Protein AF-A0A258HEQ6-F1 (afdb_monomer_lite)

Radius of gyration: 36.95 Å; chains: 1; bounding box: 98×127×80 Å

Foldseek 3Di:
DDDDDDDDDDDDDDDDDDDDDDDDDDDDDDDDDDDDDDDDDDDDDDDDDDDDDDDDDDDDDDDDDDDDDDDDDDDDDDDDDDDDDDDDDDDDDDDDDDDDDDDDDDDDPPPDPPPPPPPPPDDDPPPVVVLVVLLVVQLVLLLVLLVVCLVDPPNQVSLVVVQVSVLCCLQPGPNHLADPVCSVLRPGFAFDGADPVQKDKWAFDDDDWDKDWFAWPPPGTWIKIFPGWTQDPPWGIWTWIWGPDPLIFIWTWAAEQQCPPAQGAPVLTWTQTDVSSNNASDHDPDPRIGMGRCQATGHPSCLRPVVDTDHGRPPRRYTHHGDNGTTTRHDPDPDD

Secondary structure (DSSP, 8-state):
------------------------------------------------------PPPP-----------------PPPP-PPPP------------------------------------S--PPPHHHHHHHHHHHHHHHHHHHHHHHHH-S-HHHHHHHHHHHHHHHHHH-TT--S-HHHHHT-----BPPP-GGGEEEEEPBP----EEEEEETTTEEEEEEEEEEEEETTTEEEEEEEE-STT--EEEEEB-GGGGSTTSS-TT-EEEEEGGGTB---B-SSTTEEEEEGGG-B--GGGT-TTS--PPPPGGGB-SS---SSB----S----

Structure (mmCIF, N/CA/C/O backbone):
data_AF-A0A258HEQ6-F1
#
_entry.id   AF-A0A258HEQ6-F1
#
loop_
_atom_site.group_PDB
_atom_site.id
_atom_site.type_symbol
_atom_site.label_atom_id
_atom_site.label_alt_id
_atom_site.label_comp_id
_atom_site.label_asym_id
_atom_site.label_entity_id
_atom_site.label_seq_id
_atom_site.pdbx_PDB_ins_code
_atom_site.Cartn_x
_atom_site.Cartn_y
_atom_site.Cartn_z
_atom_site.occupancy
_atom_site.B_iso_or_equiv
_atom_site.auth_seq_id
_atom_site.auth_comp_id
_atom_site.auth_asym_id
_atom_site.auth_atom_id
_atom_site.pdbx_PDB_model_num
ATOM 1 N N . MET A 1 1 ? 48.661 -35.594 -1.924 1.00 35.91 1 MET A N 1
ATOM 2 C CA . MET A 1 1 ? 48.411 -36.591 -0.856 1.00 35.91 1 MET A CA 1
ATOM 3 C C . MET A 1 1 ? 47.069 -36.235 -0.226 1.00 35.91 1 MET A C 1
ATOM 5 O O . MET A 1 1 ? 47.008 -35.252 0.479 1.00 35.91 1 MET A O 1
ATOM 9 N N . GLY A 1 2 ? 45.920 -36.821 -0.541 1.00 36.16 2 GLY A N 1
ATOM 10 C CA . GLY A 1 2 ? 45.617 -38.179 -0.970 1.00 36.16 2 GLY A CA 1
ATOM 11 C C . GLY A 1 2 ? 44.772 -38.819 0.129 1.00 36.16 2 GLY A C 1
ATOM 12 O O . GLY A 1 2 ? 45.342 -39.167 1.156 1.00 36.16 2 GLY A O 1
ATOM 13 N N . ARG A 1 3 ? 43.449 -38.937 -0.084 1.00 34.44 3 ARG A N 1
ATOM 14 C CA . ARG A 1 3 ? 42.571 -40.010 0.427 1.00 34.44 3 ARG A CA 1
ATOM 15 C C . ARG A 1 3 ? 41.098 -39.776 0.045 1.00 34.44 3 ARG A C 1
ATOM 17 O O . ARG A 1 3 ? 40.489 -38.795 0.438 1.00 34.44 3 ARG A O 1
ATOM 24 N N . HIS A 1 4 ? 40.559 -40.801 -0.613 1.00 33.44 4 HIS A N 1
ATOM 25 C CA . HIS A 1 4 ? 39.220 -41.371 -0.441 1.00 33.44 4 HIS A CA 1
ATOM 26 C C . HIS A 1 4 ? 37.969 -40.788 -1.134 1.00 33.44 4 HIS A C 1
ATOM 28 O O . HIS A 1 4 ? 37.432 -39.757 -0.763 1.00 33.44 4 HIS A O 1
ATOM 34 N N . ARG A 1 5 ? 37.410 -41.692 -1.965 1.00 36.84 5 ARG A N 1
ATOM 35 C CA . ARG A 1 5 ? 35.986 -42.003 -2.216 1.00 36.84 5 ARG A CA 1
ATOM 36 C C . ARG A 1 5 ? 35.256 -41.202 -3.300 1.00 36.84 5 ARG A C 1
ATOM 38 O O . ARG A 1 5 ? 34.480 -40.311 -3.000 1.00 36.84 5 ARG A O 1
ATOM 45 N N . ALA A 1 6 ? 35.355 -41.694 -4.537 1.00 32.66 6 ALA A N 1
ATOM 46 C CA . ALA A 1 6 ? 34.236 -41.719 -5.486 1.00 32.66 6 ALA A CA 1
ATOM 47 C C . ALA A 1 6 ? 34.514 -42.749 -6.597 1.00 32.66 6 ALA A C 1
ATOM 49 O O . ALA A 1 6 ? 35.277 -42.493 -7.521 1.00 32.66 6 ALA A O 1
ATOM 50 N N . SER A 1 7 ? 33.927 -43.942 -6.503 1.00 36.12 7 SER A N 1
ATOM 51 C CA . SER A 1 7 ? 33.780 -44.827 -7.666 1.00 36.12 7 SER A CA 1
ATOM 52 C C . SER A 1 7 ? 32.669 -45.838 -7.412 1.00 36.12 7 SER A C 1
ATOM 54 O O . SER A 1 7 ? 32.893 -46.942 -6.928 1.00 36.12 7 SER A O 1
ATOM 56 N N . ARG A 1 8 ? 31.437 -45.404 -7.681 1.00 33.81 8 ARG A N 1
ATOM 57 C CA . ARG A 1 8 ? 30.283 -46.254 -7.989 1.00 33.81 8 ARG A CA 1
ATOM 58 C C . ARG A 1 8 ? 29.395 -45.464 -8.943 1.00 33.81 8 ARG A C 1
ATOM 60 O O . ARG A 1 8 ? 28.443 -44.808 -8.541 1.00 33.81 8 ARG A O 1
ATOM 67 N N . ALA A 1 9 ? 29.785 -45.500 -10.207 1.00 31.22 9 ALA A N 1
ATOM 68 C CA . ALA A 1 9 ? 28.950 -45.155 -11.338 1.00 31.22 9 ALA A CA 1
ATOM 69 C C . ALA A 1 9 ? 28.778 -46.427 -12.181 1.00 31.22 9 ALA A C 1
ATOM 71 O O . ALA A 1 9 ? 29.720 -47.208 -12.299 1.00 31.22 9 ALA A O 1
ATOM 72 N N . LEU A 1 10 ? 27.591 -46.567 -12.778 1.00 33.31 10 LEU A N 1
ATOM 73 C CA . LEU A 1 10 ? 27.286 -47.400 -13.950 1.00 33.31 10 LEU A CA 1
ATOM 74 C C . LEU A 1 10 ? 27.147 -48.915 -13.727 1.00 33.31 10 LEU A C 1
ATOM 76 O O . LEU A 1 10 ? 28.100 -49.665 -13.893 1.00 33.31 10 LEU A O 1
ATOM 80 N N . ALA A 1 11 ? 25.911 -49.367 -13.487 1.00 31.08 11 ALA A N 1
ATOM 81 C CA . ALA A 1 11 ? 25.357 -50.579 -14.107 1.00 31.08 11 ALA A CA 1
ATOM 82 C C . ALA A 1 11 ? 23.874 -50.740 -13.734 1.00 31.08 11 ALA A C 1
ATOM 84 O O . ALA A 1 11 ? 23.565 -51.236 -12.657 1.00 31.08 11 ALA A O 1
ATOM 85 N N . ASN A 1 12 ? 22.967 -50.300 -14.611 1.00 31.14 12 ASN A N 1
ATOM 86 C CA . ASN A 1 12 ? 21.769 -51.059 -15.000 1.00 31.14 12 ASN A CA 1
ATOM 87 C C . ASN A 1 12 ? 20.967 -50.274 -16.046 1.00 31.14 12 ASN A C 1
ATOM 89 O O . ASN A 1 12 ? 19.996 -49.589 -15.750 1.00 31.14 12 ASN A O 1
ATOM 93 N N . ALA A 1 13 ? 21.403 -50.413 -17.297 1.00 34.22 13 ALA A N 1
ATOM 94 C CA . ALA A 1 13 ? 20.601 -50.164 -18.484 1.00 34.22 13 ALA A CA 1
ATOM 95 C C . ALA A 1 13 ? 20.615 -51.454 -19.325 1.00 34.22 13 ALA A C 1
ATOM 97 O O . ALA A 1 13 ? 21.601 -51.774 -19.988 1.00 34.22 13 ALA A O 1
ATOM 98 N N . ARG A 1 14 ? 19.529 -52.226 -19.254 1.00 36.88 14 ARG A N 1
ATOM 99 C CA . ARG A 1 14 ? 19.142 -53.275 -20.213 1.00 36.88 14 ARG A CA 1
ATOM 100 C C . ARG A 1 14 ? 17.646 -53.057 -20.449 1.00 36.88 14 ARG A C 1
ATOM 102 O O . ARG A 1 14 ? 16.879 -53.133 -19.504 1.00 36.88 14 ARG A O 1
ATOM 109 N N . ARG A 1 15 ? 17.306 -52.392 -21.553 1.00 33.81 15 ARG A N 1
ATOM 110 C CA . ARG A 1 15 ? 16.951 -52.943 -22.878 1.00 33.81 15 ARG A CA 1
ATOM 111 C C . ARG A 1 15 ? 15.474 -53.337 -22.958 1.00 33.81 15 ARG A C 1
ATOM 113 O O . ARG A 1 15 ? 14.973 -54.093 -22.140 1.00 33.81 15 ARG A O 1
ATOM 120 N N . ALA A 1 16 ? 14.854 -52.734 -23.965 1.00 30.67 16 ALA A N 1
ATOM 121 C CA . ALA A 1 16 ? 13.461 -52.765 -24.376 1.00 30.67 16 ALA A CA 1
ATOM 122 C C . ALA A 1 16 ? 13.114 -53.985 -25.255 1.00 30.67 16 ALA A C 1
ATOM 124 O O . ALA A 1 16 ? 14.016 -54.760 -25.578 1.00 30.67 16 ALA A O 1
ATOM 125 N N . ALA A 1 17 ? 11.846 -53.990 -25.712 1.00 31.31 17 ALA A N 1
ATOM 126 C CA . ALA A 1 17 ? 11.180 -54.841 -26.721 1.00 31.31 17 ALA A CA 1
ATOM 127 C C . ALA A 1 17 ? 10.465 -56.070 -26.097 1.00 31.31 17 ALA A C 1
ATOM 129 O O . ALA A 1 17 ? 11.080 -56.782 -25.317 1.00 31.31 17 ALA A O 1
ATOM 130 N N . ASP A 1 18 ? 9.165 -56.353 -26.280 1.00 32.28 18 ASP A N 1
ATOM 131 C CA . ASP A 1 18 ? 8.256 -56.092 -27.406 1.00 32.28 18 ASP A CA 1
ATOM 132 C C . ASP A 1 18 ? 6.758 -56.092 -27.008 1.00 32.28 18 ASP A C 1
ATOM 134 O O . ASP A 1 18 ? 6.337 -56.859 -26.148 1.00 32.28 18 ASP A O 1
ATOM 138 N N . GLY A 1 19 ? 5.980 -55.250 -27.709 1.00 26.77 19 GLY A N 1
ATOM 139 C CA . GLY A 1 19 ? 4.636 -55.504 -28.263 1.00 26.77 19 GLY A CA 1
ATOM 140 C C . GLY A 1 19 ? 3.451 -55.900 -27.367 1.00 26.77 19 GLY A C 1
ATOM 141 O O . GLY A 1 19 ? 3.390 -57.017 -26.874 1.00 26.77 19 GLY A O 1
ATOM 142 N N . LEU A 1 20 ? 2.398 -55.066 -27.343 1.00 34.16 20 LEU A N 1
ATOM 143 C CA . LEU A 1 20 ? 1.111 -55.375 -28.000 1.00 34.16 20 LEU A CA 1
ATOM 144 C C . LEU A 1 20 ? 0.085 -54.233 -27.847 1.00 34.16 20 LEU A C 1
ATOM 146 O O . LEU A 1 20 ? -0.116 -53.643 -26.792 1.00 34.16 20 LEU A O 1
ATOM 150 N N . THR A 1 21 ? -0.529 -53.948 -28.985 1.00 35.22 21 THR A N 1
ATOM 151 C CA . THR A 1 21 ? -1.599 -53.011 -29.340 1.00 35.22 21 THR A CA 1
ATOM 152 C C . THR A 1 21 ? -2.949 -53.302 -28.674 1.00 35.22 21 THR A C 1
ATOM 154 O O . THR A 1 21 ? -3.332 -54.468 -28.643 1.00 35.22 21 THR A O 1
ATOM 157 N N . ALA A 1 22 ? -3.716 -52.266 -28.297 1.00 32.28 22 ALA A N 1
ATOM 158 C CA . ALA A 1 22 ? -5.132 -52.073 -28.681 1.00 32.28 22 ALA A CA 1
ATOM 159 C C . ALA A 1 22 ? -5.798 -50.891 -27.936 1.00 32.28 22 ALA A C 1
ATOM 161 O O . ALA A 1 22 ? -5.741 -50.801 -26.715 1.00 32.28 22 ALA A O 1
ATOM 162 N N . ASP A 1 23 ? -6.494 -50.053 -28.699 1.00 31.38 23 ASP A N 1
ATOM 163 C CA . ASP A 1 23 ? -7.590 -49.138 -28.327 1.00 31.38 23 ASP A CA 1
ATOM 164 C C . ASP A 1 23 ? -8.543 -49.135 -29.557 1.00 31.38 23 ASP A C 1
ATOM 166 O O . ASP A 1 23 ? -8.042 -49.457 -30.646 1.00 31.38 23 ASP A O 1
ATOM 170 N N . PRO A 1 24 ? -9.848 -48.767 -29.537 1.00 55.75 24 PRO A N 1
ATOM 171 C CA . PRO A 1 24 ? -10.829 -48.510 -28.467 1.00 55.75 24 PRO A CA 1
ATOM 172 C C . PRO A 1 24 ? -12.145 -49.328 -28.697 1.00 55.75 24 PRO A C 1
ATOM 174 O O . PRO A 1 24 ? -12.148 -50.296 -29.462 1.00 55.75 24 PRO A O 1
ATOM 177 N N . PRO A 1 25 ? -13.313 -48.940 -28.130 1.00 41.94 25 PRO A N 1
ATOM 178 C CA . PRO A 1 25 ? -14.309 -48.375 -29.053 1.00 41.94 25 PRO A CA 1
ATOM 179 C C . PRO A 1 25 ? -15.159 -47.221 -28.494 1.00 41.94 25 PRO A C 1
ATOM 181 O O . PRO A 1 25 ? -15.396 -47.073 -27.298 1.00 41.94 25 PRO A O 1
ATOM 184 N N . ALA A 1 26 ? -15.685 -46.433 -29.432 1.00 33.75 26 ALA A N 1
ATOM 185 C CA . ALA A 1 26 ? -16.585 -45.312 -29.209 1.00 33.75 26 ALA A CA 1
ATOM 186 C C . ALA A 1 26 ? -18.055 -45.637 -29.559 1.00 33.75 26 ALA A C 1
ATOM 188 O O . ALA A 1 26 ? -18.335 -46.490 -30.398 1.00 33.75 26 ALA A O 1
ATOM 189 N N . ARG A 1 27 ? -18.940 -44.785 -29.014 1.00 33.97 27 ARG A N 1
ATOM 190 C CA . ARG A 1 27 ? -20.303 -44.398 -29.449 1.00 33.97 27 ARG A CA 1
ATOM 191 C C . ARG A 1 27 ? -21.488 -45.306 -29.106 1.00 33.97 27 ARG A C 1
ATOM 193 O O . ARG A 1 27 ? -21.646 -46.384 -29.667 1.00 33.97 27 ARG A O 1
ATOM 200 N N . ARG A 1 28 ? -22.457 -44.714 -28.391 1.00 32.88 28 ARG A N 1
ATOM 201 C CA . ARG A 1 28 ? -23.870 -44.714 -28.810 1.00 32.88 28 ARG A CA 1
ATOM 202 C C . ARG A 1 28 ? -24.544 -43.366 -28.540 1.00 32.88 28 ARG A C 1
ATOM 204 O O . ARG A 1 28 ? -24.481 -42.832 -27.439 1.00 32.88 28 ARG A O 1
ATOM 211 N N . ASP A 1 29 ? -25.176 -42.875 -29.600 1.00 32.69 29 ASP A N 1
ATOM 212 C CA . ASP A 1 29 ? -26.109 -41.756 -29.682 1.00 32.69 29 ASP A CA 1
ATOM 213 C C . ASP A 1 29 ? -27.376 -41.959 -28.840 1.00 32.69 29 ASP A C 1
ATOM 215 O O . ASP A 1 29 ? -27.893 -43.073 -28.754 1.00 32.69 29 ASP A O 1
ATOM 219 N N . ALA A 1 30 ? -27.964 -40.854 -28.366 1.00 32.31 30 ALA A N 1
ATOM 220 C CA . ALA A 1 30 ? -29.418 -40.672 -28.363 1.00 32.31 30 ALA A CA 1
ATOM 221 C C . ALA A 1 30 ? -29.784 -39.183 -28.249 1.00 32.31 30 ALA A C 1
ATOM 223 O O . ALA A 1 30 ? -29.857 -38.605 -27.166 1.00 32.31 30 ALA A O 1
ATOM 224 N N . ALA A 1 31 ? -30.074 -38.569 -29.394 1.00 32.22 31 ALA A N 1
ATOM 225 C CA . ALA A 1 31 ? -30.839 -37.335 -29.473 1.00 32.22 31 ALA A CA 1
ATOM 226 C C . ALA A 1 31 ? -32.322 -37.613 -29.165 1.00 32.22 31 ALA A C 1
ATOM 228 O O . ALA A 1 31 ? -32.918 -38.491 -29.789 1.00 32.22 31 ALA A O 1
ATOM 229 N N . ARG A 1 32 ? -32.962 -36.802 -28.310 1.00 35.22 32 ARG A N 1
ATOM 230 C CA . ARG A 1 32 ? -34.408 -36.537 -28.396 1.00 35.22 32 ARG A CA 1
ATOM 231 C C . ARG A 1 32 ? -34.718 -35.065 -28.137 1.00 35.22 32 ARG A C 1
ATOM 233 O O . ARG A 1 32 ? -34.307 -34.468 -27.150 1.00 35.22 32 ARG A O 1
ATOM 240 N N . ARG A 1 33 ? -35.446 -34.514 -29.105 1.00 34.97 33 ARG A N 1
ATOM 241 C CA . ARG A 1 33 ? -36.022 -33.172 -29.198 1.00 34.97 33 ARG A CA 1
ATOM 242 C C . ARG A 1 33 ? -37.231 -33.068 -28.257 1.00 34.97 33 ARG A C 1
ATOM 244 O O . ARG A 1 33 ? -37.973 -34.037 -28.164 1.00 34.97 33 ARG A O 1
ATOM 251 N N . HIS A 1 34 ? -37.483 -31.892 -27.678 1.00 32.62 34 HIS A N 1
ATOM 252 C CA . HIS A 1 34 ? -38.769 -31.189 -27.815 1.00 32.62 34 HIS A CA 1
ATOM 253 C C . HIS A 1 34 ? -38.722 -29.782 -27.198 1.00 32.62 34 HIS A C 1
ATOM 255 O O . HIS A 1 34 ? -38.375 -29.586 -26.039 1.00 32.62 34 HIS A O 1
ATOM 261 N N . ALA A 1 35 ? -39.104 -28.806 -28.018 1.00 35.66 35 ALA A N 1
ATOM 262 C CA . ALA A 1 35 ? -39.430 -27.439 -27.643 1.00 35.66 35 ALA A CA 1
ATOM 263 C C . ALA A 1 35 ? -40.808 -27.365 -26.960 1.00 35.66 35 ALA A C 1
ATOM 265 O O . ALA A 1 35 ? -41.712 -28.076 -27.388 1.00 35.66 35 ALA A O 1
ATOM 266 N N . HIS A 1 36 ? -41.000 -26.454 -25.995 1.00 31.19 36 HIS A N 1
ATOM 267 C CA . HIS A 1 36 ? -41.940 -25.322 -26.110 1.00 31.19 36 HIS A CA 1
ATOM 268 C C . HIS A 1 36 ? -42.157 -24.553 -24.791 1.00 31.19 36 HIS A C 1
ATOM 270 O O . HIS A 1 36 ? -42.385 -25.129 -23.737 1.00 31.19 36 HIS A O 1
ATOM 276 N N . ARG A 1 37 ? -42.298 -23.232 -24.978 1.00 31.91 37 ARG A N 1
ATOM 277 C CA . ARG A 1 37 ? -43.184 -22.276 -24.281 1.00 31.91 37 ARG A CA 1
ATOM 278 C C . ARG A 1 37 ? -42.762 -21.682 -22.932 1.00 31.91 37 ARG A C 1
ATOM 280 O O . ARG A 1 37 ? -42.954 -22.236 -21.860 1.00 31.91 37 ARG A O 1
ATOM 287 N N . ALA A 1 38 ? -42.422 -20.399 -23.043 1.00 36.78 38 ALA A N 1
ATOM 288 C CA . ALA A 1 38 ? -42.688 -19.357 -22.064 1.00 36.78 38 ALA A CA 1
ATOM 289 C C . ALA A 1 38 ? -44.132 -19.381 -21.526 1.00 36.78 38 ALA A C 1
ATOM 291 O O . ALA A 1 38 ? -45.076 -19.544 -22.305 1.00 36.78 38 ALA A O 1
ATOM 292 N N . ARG A 1 39 ? -44.298 -19.056 -20.236 1.00 33.09 39 ARG A N 1
ATOM 293 C CA . ARG A 1 39 ? -45.347 -18.148 -19.736 1.00 33.09 39 ARG A CA 1
ATOM 294 C C . ARG A 1 39 ? -45.059 -17.688 -18.302 1.00 33.09 39 ARG A C 1
ATOM 296 O O . ARG A 1 39 ? -44.751 -18.470 -17.416 1.00 33.09 39 ARG A O 1
ATOM 303 N N . ARG A 1 40 ? -45.195 -16.372 -18.137 1.00 36.25 40 ARG A N 1
ATOM 304 C CA . ARG A 1 40 ? -45.175 -15.572 -16.907 1.00 36.25 40 ARG A CA 1
ATOM 305 C C . ARG A 1 40 ? -46.210 -16.056 -15.885 1.00 36.25 40 ARG A C 1
ATOM 307 O O . ARG A 1 40 ? -47.340 -16.279 -16.309 1.00 36.25 40 ARG A O 1
ATOM 314 N N . ARG A 1 41 ? -45.884 -16.015 -14.582 1.00 31.09 41 ARG A N 1
ATOM 315 C CA . ARG A 1 41 ? -46.783 -15.609 -13.472 1.00 31.09 41 ARG A CA 1
ATOM 316 C C . ARG A 1 41 ? -45.965 -15.057 -12.281 1.00 31.09 41 ARG A C 1
ATOM 318 O O . ARG A 1 41 ? -45.083 -15.735 -11.776 1.00 31.09 41 ARG A O 1
ATOM 325 N N . ARG A 1 42 ? -46.266 -13.819 -11.873 1.00 34.66 42 ARG A N 1
ATOM 326 C CA . ARG A 1 42 ? -46.107 -13.235 -10.517 1.00 34.66 42 ARG A CA 1
ATOM 327 C C . ARG A 1 42 ? -47.522 -13.193 -9.886 1.00 34.66 42 ARG A C 1
ATOM 329 O O . ARG A 1 42 ? -48.475 -13.304 -10.660 1.00 34.66 42 ARG A O 1
ATOM 336 N N . PRO A 1 43 ? -47.696 -12.784 -8.618 1.00 43.28 43 PRO A N 1
ATOM 337 C CA . PRO A 1 43 ? -47.049 -13.224 -7.378 1.00 43.28 43 PRO A CA 1
ATOM 338 C C . PRO A 1 43 ? -48.124 -13.695 -6.361 1.00 43.28 43 PRO A C 1
ATOM 340 O O . PRO A 1 43 ? -49.314 -13.615 -6.651 1.00 43.28 43 PRO A O 1
ATOM 343 N N . ALA A 1 44 ? -47.720 -14.180 -5.185 1.00 34.47 44 ALA A N 1
ATOM 344 C CA . ALA A 1 44 ? -48.625 -14.418 -4.058 1.00 34.47 44 ALA A CA 1
ATOM 345 C C . ALA A 1 44 ? -48.195 -13.573 -2.854 1.00 34.47 44 ALA A C 1
ATOM 347 O O . ALA A 1 44 ? -47.005 -13.334 -2.642 1.00 34.47 44 ALA A O 1
ATOM 348 N N . ASP A 1 45 ? -49.217 -13.100 -2.153 1.00 33.16 45 ASP A N 1
ATOM 349 C CA . ASP A 1 45 ? -49.246 -12.064 -1.133 1.00 33.16 45 ASP A CA 1
ATOM 350 C C . ASP A 1 45 ? -48.633 -12.449 0.218 1.00 33.16 45 ASP A C 1
ATOM 352 O O . ASP A 1 45 ? -48.538 -13.622 0.576 1.00 33.16 45 ASP A O 1
ATOM 356 N N . GLY A 1 46 ? -48.374 -11.407 1.016 1.00 28.83 46 GLY A N 1
ATOM 357 C CA . GLY A 1 46 ? -48.572 -11.455 2.463 1.00 28.83 46 GLY A CA 1
ATOM 358 C C . GLY A 1 46 ? -47.311 -11.290 3.302 1.00 28.83 46 GLY A C 1
ATOM 359 O O . GLY A 1 46 ? -46.562 -12.239 3.489 1.00 28.83 46 GLY A O 1
ATOM 360 N N . CYS A 1 47 ? -47.128 -10.100 3.882 1.00 28.48 47 CYS A N 1
ATOM 361 C CA . CYS A 1 47 ? -47.008 -9.972 5.338 1.00 28.48 47 CYS A CA 1
ATOM 362 C C . CYS A 1 47 ? -47.064 -8.503 5.782 1.00 28.48 47 CYS A C 1
ATOM 364 O O . CYS A 1 47 ? -46.412 -7.621 5.228 1.00 28.48 47 CYS A O 1
ATOM 366 N N . HIS A 1 48 ? -47.903 -8.281 6.788 1.00 31.03 48 HIS A N 1
ATOM 367 C CA . HIS A 1 48 ? -48.264 -7.017 7.412 1.00 31.03 48 HIS A CA 1
ATOM 368 C C . HIS A 1 48 ? -47.083 -6.347 8.130 1.00 31.03 48 HIS A C 1
ATOM 370 O O . HIS A 1 48 ? -46.412 -6.978 8.943 1.00 31.03 48 HIS A O 1
ATOM 376 N N . ALA A 1 49 ? -46.891 -5.045 7.904 1.00 34.28 49 ALA A N 1
ATOM 377 C CA . ALA A 1 49 ? -46.057 -4.195 8.749 1.00 34.28 49 ALA A CA 1
ATOM 378 C C . ALA A 1 49 ? -46.956 -3.388 9.699 1.00 34.28 49 ALA A C 1
ATOM 380 O O . ALA A 1 49 ? -47.703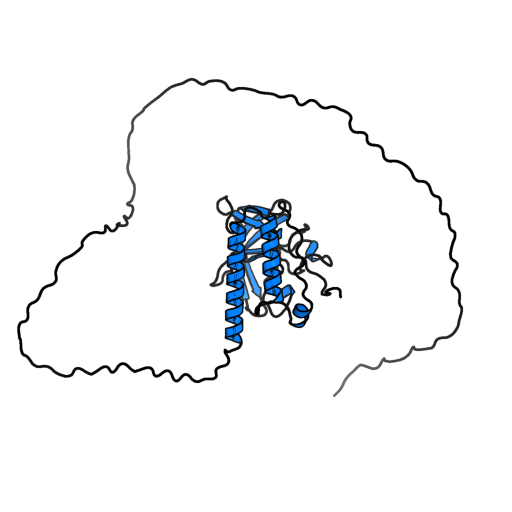 -2.507 9.269 1.00 34.28 49 ALA A O 1
ATOM 381 N N . HIS A 1 50 ? -46.885 -3.699 10.994 1.00 31.31 50 HIS A N 1
ATOM 382 C CA . HIS A 1 50 ? -47.436 -2.860 12.053 1.00 31.31 50 HIS A CA 1
ATOM 383 C C . HIS A 1 50 ? -46.558 -1.615 12.224 1.00 31.31 50 HIS A C 1
ATOM 385 O O . HIS A 1 50 ? -45.386 -1.698 12.582 1.00 31.31 50 HIS A O 1
ATOM 391 N N . ARG A 1 51 ? -47.160 -0.455 11.965 1.00 28.39 51 ARG A N 1
ATOM 392 C CA . ARG A 1 51 ? -46.655 0.878 12.294 1.00 28.39 51 ARG A CA 1
ATOM 393 C C . ARG A 1 51 ? -46.990 1.158 13.760 1.00 28.39 51 ARG A C 1
ATOM 395 O O . ARG A 1 51 ? -48.165 1.173 14.113 1.00 28.39 51 ARG A O 1
ATOM 402 N N . LEU A 1 52 ? -45.978 1.372 14.597 1.00 32.91 52 LEU A N 1
ATOM 403 C CA . LEU A 1 52 ? -46.140 1.956 15.929 1.00 32.91 52 LEU A CA 1
ATOM 404 C C . LEU A 1 52 ? -45.528 3.358 15.906 1.00 32.91 52 LEU A C 1
ATOM 406 O O . LEU A 1 52 ? -44.311 3.524 15.912 1.00 32.91 52 LEU A O 1
ATOM 410 N N . GLU A 1 53 ? -46.406 4.354 15.821 1.00 31.28 53 GLU A N 1
ATOM 411 C CA . GLU A 1 53 ? -46.139 5.744 16.187 1.00 31.28 53 GLU A CA 1
ATOM 412 C C . GLU A 1 53 ? -46.334 5.887 17.699 1.00 31.28 53 GLU A C 1
ATOM 414 O O . GLU A 1 53 ? -47.375 5.498 18.226 1.00 31.28 53 GLU A O 1
ATOM 419 N N . LEU A 1 54 ? -45.361 6.481 18.391 1.00 35.62 54 LEU A N 1
ATOM 420 C CA . LEU A 1 54 ? -45.559 7.056 19.720 1.00 35.62 54 LEU A CA 1
ATOM 421 C C . LEU A 1 54 ? -44.945 8.460 19.740 1.00 35.62 54 LEU A C 1
ATOM 423 O O . LEU A 1 54 ? -43.759 8.644 19.471 1.00 35.62 54 LEU A O 1
ATOM 427 N N . ALA A 1 55 ? -45.809 9.435 20.013 1.00 37.31 55 ALA A N 1
ATOM 428 C CA . ALA A 1 55 ? -45.515 10.847 20.234 1.00 37.31 55 ALA A CA 1
ATOM 429 C C . ALA A 1 55 ? -45.041 11.097 21.693 1.00 37.31 55 ALA A C 1
ATOM 431 O O . ALA A 1 55 ? -45.183 10.204 22.533 1.00 37.31 55 ALA A O 1
ATOM 432 N N . PRO A 1 56 ? -44.461 12.274 22.012 1.00 43.81 56 PRO A N 1
ATOM 433 C CA . PRO A 1 56 ? -43.727 12.525 23.256 1.00 43.81 56 PRO A CA 1
ATOM 434 C C . PRO A 1 56 ? -44.636 13.060 24.378 1.00 43.81 56 PRO A C 1
ATOM 436 O O . PRO A 1 56 ? -45.739 13.523 24.085 1.00 43.81 56 PRO A O 1
ATOM 439 N N . PRO A 1 57 ? -44.169 13.107 25.640 1.00 48.09 57 PRO A N 1
ATOM 440 C CA . PRO A 1 57 ? -44.777 13.969 26.639 1.00 48.09 57 PRO A CA 1
ATOM 441 C C . PRO A 1 57 ? -43.982 15.262 26.879 1.00 48.09 57 PRO A C 1
ATOM 443 O O . PRO A 1 57 ? -42.750 15.278 26.952 1.00 48.09 57 PRO A O 1
ATOM 446 N N . ASP A 1 58 ? -44.773 16.324 27.012 1.00 34.00 58 ASP A N 1
ATOM 447 C CA . ASP A 1 58 ? -44.470 17.678 27.464 1.00 34.00 58 ASP A CA 1
ATOM 448 C C . ASP A 1 58 ? -43.741 17.758 28.814 1.00 34.00 58 ASP A C 1
ATOM 450 O O . ASP A 1 58 ? -43.804 16.861 29.656 1.00 34.00 58 ASP A O 1
ATOM 454 N N . GLY A 1 59 ? -43.054 18.886 29.007 1.00 31.45 59 GLY A N 1
ATOM 455 C CA . GLY A 1 59 ? -42.262 19.183 30.195 1.00 31.45 59 GLY A CA 1
ATOM 456 C C . GLY A 1 59 ? -43.003 19.848 31.352 1.00 31.45 59 GLY A C 1
ATOM 457 O O . GLY A 1 59 ? -44.187 20.146 31.282 1.00 31.45 59 GLY A O 1
ATOM 458 N N . ASP A 1 60 ? -42.235 20.145 32.402 1.00 32.91 60 ASP A N 1
ATOM 459 C CA . ASP A 1 60 ? -42.510 21.226 33.347 1.00 32.91 60 ASP A CA 1
ATOM 460 C C . ASP A 1 60 ? -41.220 21.654 34.077 1.00 32.91 60 ASP A C 1
ATOM 462 O O . ASP A 1 60 ? -40.193 20.974 34.089 1.00 32.91 60 ASP A O 1
ATOM 466 N N . GLN A 1 61 ? -41.289 22.866 34.605 1.00 33.25 61 GLN A N 1
ATOM 467 C CA . GLN A 1 61 ? -40.265 23.828 34.943 1.00 33.25 61 GLN A CA 1
ATOM 468 C C . GLN A 1 61 ? -39.822 23.817 36.421 1.00 33.25 61 GLN A C 1
ATOM 470 O O . GLN A 1 61 ? -40.549 23.425 37.324 1.00 33.25 61 GLN A O 1
ATOM 475 N N . ARG A 1 62 ? -38.682 24.501 36.638 1.00 34.19 62 ARG A N 1
ATOM 476 C CA . ARG A 1 62 ? -38.223 25.217 37.857 1.00 34.19 62 ARG A CA 1
ATOM 477 C C . ARG A 1 62 ? -37.732 24.377 39.051 1.00 34.19 62 ARG A C 1
ATOM 479 O O . ARG A 1 62 ? -38.510 23.765 39.762 1.00 34.19 62 ARG A O 1
ATOM 486 N N . ARG A 1 63 ? -36.493 24.662 39.487 1.00 34.47 63 ARG A N 1
ATOM 487 C CA . ARG A 1 63 ? -36.210 25.657 40.552 1.00 34.47 63 ARG A CA 1
ATOM 488 C C . ARG A 1 63 ? -34.711 25.966 40.689 1.00 34.47 63 ARG A C 1
ATOM 490 O O . ARG A 1 63 ? -33.852 25.109 40.549 1.00 34.47 63 ARG A O 1
ATOM 497 N N . ARG A 1 64 ? -34.444 27.248 40.953 1.00 35.31 64 ARG A N 1
ATOM 498 C CA . ARG A 1 64 ? -33.154 27.868 41.294 1.00 35.31 64 ARG A CA 1
ATOM 499 C C . ARG A 1 64 ? -32.793 27.554 42.748 1.00 35.31 64 ARG A C 1
ATOM 501 O O . ARG A 1 64 ? -33.689 27.641 43.575 1.00 35.31 64 ARG A O 1
ATOM 508 N N . HIS A 1 65 ? -31.506 27.409 43.069 1.00 34.91 65 HIS A N 1
ATOM 509 C CA . HIS A 1 65 ? -30.962 27.884 44.347 1.00 34.91 65 HIS A CA 1
ATOM 510 C C . HIS A 1 65 ? -29.507 28.359 44.198 1.00 34.91 65 HIS A C 1
ATOM 512 O O . HIS A 1 65 ? -28.631 27.623 43.758 1.00 34.91 65 HIS A O 1
ATOM 518 N N . LEU A 1 66 ? -29.295 29.631 44.555 1.00 34.69 66 LEU A N 1
ATOM 519 C CA . LEU A 1 66 ? -28.005 30.243 44.877 1.00 34.69 66 LEU A CA 1
ATOM 520 C C . LEU A 1 66 ? -27.599 29.848 46.302 1.00 34.69 66 LEU A C 1
ATOM 522 O O . LEU A 1 66 ? -28.431 29.979 47.197 1.00 34.69 66 LEU A O 1
ATOM 526 N N . VAL A 1 67 ? -26.315 29.552 46.529 1.00 34.62 67 VAL A N 1
ATOM 527 C CA . VAL A 1 67 ? -25.625 29.785 47.814 1.00 34.62 67 VAL A CA 1
ATOM 528 C C . VAL A 1 67 ? -24.192 30.275 47.532 1.00 34.62 67 VAL A C 1
ATOM 530 O O . VAL A 1 67 ? -23.519 29.775 46.633 1.00 34.62 67 VAL A O 1
ATOM 533 N N . ARG A 1 68 ? -23.763 31.315 48.263 1.00 31.62 68 ARG A N 1
ATOM 534 C CA . ARG A 1 68 ? -22.467 32.024 48.195 1.00 31.62 68 ARG A CA 1
ATOM 535 C C . ARG A 1 68 ? -21.418 31.406 49.149 1.00 31.62 68 ARG A C 1
ATOM 537 O O . ARG A 1 68 ? -21.773 31.221 50.300 1.00 31.62 68 ARG A O 1
ATOM 544 N N . GLY A 1 69 ? -20.172 31.250 48.651 1.00 27.84 69 GLY A N 1
ATOM 545 C CA . GLY A 1 69 ? -18.794 31.334 49.244 1.00 27.84 69 GLY A CA 1
ATOM 546 C C . GLY A 1 69 ? -18.454 30.883 50.690 1.00 27.84 69 GLY A C 1
ATOM 547 O O . GLY A 1 69 ? -19.362 30.508 51.417 1.00 27.84 69 GLY A O 1
ATOM 548 N N . PRO A 1 70 ? -17.176 30.998 51.167 1.00 50.25 70 PRO A N 1
ATOM 549 C CA . PRO A 1 70 ? -15.949 31.530 50.516 1.00 50.25 70 PRO A CA 1
ATOM 550 C C . PRO A 1 70 ? -14.608 30.733 50.745 1.00 50.25 70 PRO A C 1
ATOM 552 O O . PRO A 1 70 ? -14.575 29.758 51.484 1.00 50.25 70 PRO A O 1
ATOM 555 N N . HIS A 1 71 ? -13.502 31.252 50.154 1.00 31.11 71 HIS A N 1
ATOM 556 C CA . HIS A 1 71 ? -12.040 31.008 50.395 1.00 31.11 71 HIS A CA 1
ATOM 557 C C . HIS A 1 71 ? -11.384 29.733 49.786 1.00 31.11 71 HIS A C 1
ATOM 559 O O . HIS A 1 71 ? -11.996 28.681 49.782 1.00 31.11 71 HIS A O 1
ATOM 565 N N . ALA A 1 72 ? -10.144 29.686 49.255 1.00 30.56 72 ALA A N 1
ATOM 566 C CA . ALA A 1 72 ? -9.063 30.652 48.991 1.00 30.56 72 ALA A CA 1
ATOM 567 C C . ALA A 1 72 ? -8.063 30.118 47.914 1.00 30.56 72 ALA A C 1
ATOM 569 O O . ALA A 1 72 ? -7.854 28.918 47.780 1.00 30.56 72 ALA A O 1
ATOM 570 N N . VAL A 1 73 ? -7.481 31.065 47.158 1.00 30.73 73 VAL A N 1
ATOM 571 C CA . VAL A 1 73 ? -6.134 31.195 46.527 1.00 30.73 73 VAL A CA 1
ATOM 572 C C . VAL A 1 73 ? -5.235 29.934 46.459 1.00 30.73 73 VAL A C 1
ATOM 574 O O . VAL A 1 73 ? -4.861 29.378 47.482 1.00 30.73 73 VAL A O 1
ATOM 577 N N . SER A 1 74 ? -4.780 29.471 45.282 1.00 30.48 74 SER A N 1
ATOM 578 C CA . SER A 1 74 ? -3.500 29.896 44.659 1.00 30.48 74 SER A CA 1
ATOM 579 C C . SER A 1 74 ? -3.368 29.402 43.204 1.00 30.48 74 SER A C 1
ATOM 581 O O . SER A 1 74 ? -3.603 28.228 42.928 1.00 30.48 74 SER A O 1
ATOM 583 N N . ARG A 1 75 ? -2.951 30.263 42.259 1.00 30.94 75 ARG A N 1
ATOM 584 C CA . ARG A 1 75 ? -2.535 29.872 40.893 1.00 30.94 75 ARG A CA 1
ATOM 585 C C . ARG A 1 75 ? -1.291 30.648 40.450 1.00 30.94 75 ARG A C 1
ATOM 587 O O . ARG A 1 75 ? -1.251 31.870 40.560 1.00 30.94 75 ARG A O 1
ATOM 594 N N . HIS A 1 76 ? -0.312 29.907 39.934 1.00 32.66 76 HIS A N 1
ATOM 595 C CA . HIS A 1 76 ? 0.918 30.383 39.295 1.00 32.66 76 HIS A CA 1
ATOM 596 C C . HIS A 1 76 ? 0.673 31.049 37.923 1.00 32.66 76 HIS A C 1
ATOM 598 O O . HIS A 1 76 ? -0.360 30.796 37.292 1.00 32.66 76 HIS A O 1
ATOM 604 N N . PRO A 1 77 ? 1.607 31.897 37.443 1.00 37.62 77 PRO A N 1
ATOM 605 C CA . PRO A 1 77 ? 1.374 32.781 36.311 1.00 37.62 77 PRO A CA 1
ATOM 606 C C . PRO A 1 77 ? 1.606 32.107 34.953 1.00 37.62 77 PRO A C 1
ATOM 608 O O . PRO A 1 77 ? 2.545 31.339 34.760 1.00 37.62 77 PRO A O 1
ATOM 611 N N . ARG A 1 78 ? 0.737 32.455 33.995 1.00 34.34 78 ARG A N 1
ATOM 612 C CA . ARG A 1 78 ? 0.863 32.148 32.566 1.00 34.34 78 ARG A CA 1
ATOM 613 C C . ARG A 1 78 ? 1.615 33.262 31.841 1.00 34.34 78 ARG A C 1
ATOM 615 O O . ARG A 1 78 ? 1.287 34.438 31.986 1.00 34.34 78 ARG A O 1
ATOM 622 N N . ASP A 1 79 ? 2.550 32.827 31.013 1.00 35.28 79 ASP A N 1
ATOM 623 C CA . ASP A 1 79 ? 3.337 33.595 30.058 1.00 35.28 79 ASP A CA 1
ATOM 624 C C . ASP A 1 79 ? 2.453 34.196 28.940 1.00 35.28 79 ASP A C 1
ATOM 626 O O . ASP A 1 79 ? 1.592 33.518 28.366 1.00 35.28 79 ASP A O 1
ATOM 630 N N . ARG A 1 80 ? 2.618 35.496 28.655 1.00 36.50 80 ARG A N 1
ATOM 631 C CA . ARG A 1 80 ? 1.834 36.251 27.660 1.00 36.50 80 ARG A CA 1
ATOM 632 C C . ARG A 1 80 ? 2.680 36.512 26.415 1.00 36.50 80 ARG A C 1
ATOM 634 O O . ARG A 1 80 ? 3.523 37.405 26.396 1.00 36.50 80 ARG A O 1
ATOM 641 N N . ARG A 1 81 ? 2.347 35.814 25.325 1.00 36.12 81 ARG A N 1
ATOM 642 C CA . ARG A 1 81 ? 2.789 36.144 23.961 1.00 36.12 81 ARG A CA 1
ATOM 643 C C . ARG A 1 81 ? 2.203 37.490 23.515 1.00 36.12 81 ARG A C 1
ATOM 645 O O . ARG A 1 81 ? 0.987 37.685 23.540 1.00 36.12 81 ARG A O 1
ATOM 652 N N . ARG A 1 82 ? 3.074 38.409 23.085 1.00 36.38 82 ARG A N 1
ATOM 653 C CA . ARG A 1 82 ? 2.717 39.696 22.467 1.00 36.38 82 ARG A CA 1
ATOM 654 C C . ARG A 1 82 ? 2.253 39.488 21.020 1.00 36.38 82 ARG A C 1
ATOM 656 O O . ARG A 1 82 ? 2.924 38.812 20.247 1.00 36.38 82 ARG A O 1
ATOM 663 N N . ARG A 1 83 ? 1.118 40.099 20.668 1.00 32.94 83 ARG A N 1
ATOM 664 C CA . ARG A 1 83 ? 0.666 40.339 19.287 1.00 32.94 83 ARG A CA 1
ATOM 665 C C . ARG A 1 83 ? 1.309 41.630 18.765 1.00 32.94 83 ARG A C 1
ATOM 667 O O . ARG A 1 83 ? 1.417 42.589 19.525 1.00 32.94 83 ARG A O 1
ATOM 674 N N . ALA A 1 84 ? 1.706 41.641 17.495 1.00 32.78 84 ALA A N 1
ATOM 675 C CA . ALA A 1 84 ? 2.129 42.836 16.768 1.00 32.78 84 ALA A CA 1
ATOM 676 C C . ALA A 1 84 ? 0.916 43.519 16.107 1.00 32.78 84 ALA A C 1
ATOM 678 O O . ALA A 1 84 ? 0.024 42.833 15.609 1.00 32.78 84 ALA A O 1
ATOM 679 N N . ASP A 1 85 ? 0.905 44.853 16.119 1.00 35.69 85 ASP A N 1
ATOM 680 C CA . ASP A 1 85 ? -0.094 45.734 15.498 1.00 35.69 85 ASP A CA 1
ATOM 681 C C . ASP A 1 85 ? 0.572 46.502 14.333 1.00 35.69 85 ASP A C 1
ATOM 683 O O . ASP A 1 85 ? 1.653 47.068 14.539 1.00 35.69 85 ASP A O 1
ATOM 687 N N . PRO A 1 86 ? 0.007 46.504 13.109 1.00 42.97 86 PRO A N 1
ATOM 688 C CA . PRO A 1 86 ? 0.589 47.174 11.958 1.00 42.97 86 PRO A CA 1
ATOM 689 C C . PRO A 1 86 ? -0.038 48.556 11.754 1.00 42.97 86 PRO A C 1
ATOM 691 O O . PRO A 1 86 ? -1.218 48.651 11.433 1.00 42.97 86 PRO A O 1
ATOM 694 N N . ARG A 1 87 ? 0.762 49.624 11.861 1.00 35.22 87 ARG A N 1
ATOM 695 C CA . ARG A 1 87 ? 0.551 50.936 11.210 1.00 35.22 87 ARG A CA 1
ATOM 696 C C . ARG A 1 87 ? 1.670 51.897 11.612 1.00 35.22 87 ARG A C 1
ATOM 698 O O . ARG A 1 87 ? 1.683 52.387 12.735 1.00 35.22 87 ARG A O 1
ATOM 705 N N . ARG A 1 88 ? 2.544 52.245 10.668 1.00 35.38 88 ARG A N 1
ATOM 706 C CA . ARG A 1 88 ? 2.945 53.640 10.425 1.00 35.38 88 ARG A CA 1
ATOM 707 C C . ARG A 1 88 ? 3.632 53.742 9.070 1.00 35.38 88 ARG A C 1
ATOM 709 O O . ARG A 1 88 ? 4.611 53.065 8.786 1.00 35.38 88 ARG A O 1
ATOM 716 N N . VAL A 1 89 ? 3.004 54.557 8.239 1.00 32.34 89 VAL A N 1
ATOM 717 C CA . VAL A 1 89 ? 3.300 54.848 6.845 1.00 32.34 89 VAL A CA 1
ATOM 718 C C . VAL A 1 89 ? 3.826 56.282 6.785 1.00 32.34 89 VAL A C 1
ATOM 720 O O . VAL A 1 89 ? 3.281 57.149 7.463 1.00 32.34 89 VAL A O 1
ATOM 723 N N . ALA A 1 90 ? 4.805 56.474 5.900 1.00 30.48 90 ALA A N 1
ATOM 724 C CA . ALA A 1 90 ? 5.168 57.697 5.177 1.00 30.48 90 ALA A CA 1
ATOM 725 C C . ALA A 1 90 ? 5.947 58.839 5.859 1.00 30.48 90 ALA A C 1
ATOM 727 O O . ALA A 1 90 ? 5.702 59.238 6.992 1.00 30.48 90 ALA A O 1
ATOM 728 N N . GLY A 1 91 ? 6.807 59.426 5.014 1.00 27.36 91 GLY A N 1
ATOM 729 C CA . GLY A 1 91 ? 7.460 60.731 5.145 1.00 27.36 91 GLY A CA 1
ATOM 730 C C . GLY A 1 91 ? 8.952 60.584 5.449 1.00 27.36 91 GLY A C 1
ATOM 731 O O . GLY A 1 91 ? 9.294 59.962 6.439 1.00 27.36 91 GLY A O 1
ATOM 732 N N . LEU A 1 92 ? 9.908 61.105 4.681 1.00 30.75 92 LEU A N 1
ATOM 733 C CA . LEU A 1 92 ? 9.856 62.204 3.723 1.00 30.75 92 LEU A CA 1
ATOM 734 C C . LEU A 1 92 ? 11.110 62.137 2.823 1.00 30.75 92 LEU A C 1
ATOM 736 O O . LEU A 1 92 ? 12.209 61.864 3.303 1.00 30.75 92 LEU A O 1
ATOM 740 N N . LEU A 1 93 ? 10.931 62.409 1.531 1.00 29.86 93 LEU A N 1
ATOM 741 C CA . LEU A 1 93 ? 11.983 62.841 0.606 1.00 29.86 93 LEU A CA 1
ATOM 742 C C . LEU A 1 93 ? 12.434 64.265 0.969 1.00 29.86 93 LEU A C 1
ATOM 744 O O . LEU A 1 93 ? 11.579 65.093 1.279 1.00 29.86 93 LEU A O 1
ATOM 748 N N . GLY A 1 94 ? 13.725 64.575 0.806 1.00 27.56 94 GLY A N 1
ATOM 749 C CA . GLY A 1 94 ? 14.165 65.959 0.590 1.00 27.56 94 GLY A CA 1
ATOM 750 C C . GLY A 1 94 ? 15.515 66.355 1.191 1.00 27.56 94 GLY A C 1
ATOM 751 O O . GLY A 1 94 ? 15.555 66.788 2.330 1.00 27.56 94 GLY A O 1
ATOM 752 N N . VAL A 1 95 ? 16.570 66.231 0.373 1.00 35.09 95 VAL A N 1
ATOM 753 C CA . VAL A 1 95 ? 17.614 67.240 0.067 1.00 35.09 95 VAL A CA 1
ATOM 754 C C . VAL A 1 95 ? 18.238 68.037 1.230 1.00 35.09 95 VAL A C 1
ATOM 756 O O . VAL A 1 95 ? 17.549 68.782 1.908 1.00 35.09 95 VAL A O 1
ATOM 759 N N . LEU A 1 96 ? 19.575 68.006 1.337 1.00 30.52 96 LEU A N 1
ATOM 760 C CA . LEU A 1 96 ? 20.460 69.175 1.154 1.00 30.52 96 LEU A CA 1
ATOM 761 C C . LEU A 1 96 ? 21.937 68.748 1.197 1.00 30.52 96 LEU A C 1
ATOM 763 O O . LEU A 1 96 ? 22.354 67.943 2.025 1.00 30.52 96 LEU A O 1
ATOM 767 N N . ALA A 1 97 ? 22.703 69.285 0.251 1.00 36.28 97 ALA A N 1
ATOM 768 C CA . ALA A 1 97 ? 24.149 69.166 0.164 1.00 36.28 97 ALA A CA 1
ATOM 769 C C . ALA A 1 97 ? 24.830 70.114 1.159 1.00 36.28 97 ALA A C 1
ATOM 771 O O . ALA A 1 97 ? 24.397 71.256 1.292 1.00 36.28 97 ALA A O 1
ATOM 772 N N . THR A 1 98 ? 25.940 69.674 1.751 1.00 31.66 98 THR A N 1
ATOM 773 C CA . THR A 1 98 ? 27.013 70.550 2.243 1.00 31.66 98 THR A CA 1
ATOM 774 C C . THR A 1 98 ? 28.354 69.846 2.079 1.00 31.66 98 THR A C 1
ATOM 776 O O . THR A 1 98 ? 28.491 68.665 2.399 1.00 31.66 98 THR A O 1
ATOM 779 N N . GLU A 1 99 ? 29.318 70.592 1.551 1.00 37.34 99 GLU A N 1
ATOM 780 C CA . GLU A 1 99 ? 30.718 70.221 1.383 1.00 37.34 99 GLU A CA 1
ATOM 781 C C . GLU A 1 99 ? 31.423 70.015 2.732 1.00 37.34 99 GLU A C 1
ATOM 783 O O . GLU A 1 99 ? 31.066 70.631 3.736 1.00 37.34 99 GLU A O 1
ATOM 788 N N . GLY A 1 100 ? 32.446 69.161 2.736 1.00 30.95 100 GLY A N 1
ATOM 789 C CA . GLY A 1 100 ? 33.312 68.910 3.884 1.00 30.95 100 GLY A CA 1
ATOM 790 C C . GLY A 1 100 ? 34.471 68.002 3.484 1.00 30.95 100 GLY A C 1
ATOM 791 O O . GLY A 1 100 ? 34.312 66.793 3.353 1.00 30.95 100 GLY A O 1
ATOM 792 N N . THR A 1 101 ? 35.611 68.629 3.223 1.00 35.38 101 THR A N 1
ATOM 793 C CA . THR A 1 101 ? 36.959 68.061 3.093 1.00 35.38 101 THR A CA 1
ATOM 794 C C . THR A 1 101 ? 37.327 67.146 4.261 1.00 35.38 101 THR A C 1
ATOM 796 O O . THR A 1 101 ? 37.052 67.522 5.392 1.00 35.38 101 THR A O 1
ATOM 799 N N . GLU A 1 102 ? 38.001 66.017 3.998 1.00 33.12 102 GLU A N 1
ATOM 800 C CA . GLU A 1 102 ? 39.305 65.648 4.594 1.00 33.12 102 GLU A CA 1
ATOM 801 C C . GLU A 1 102 ? 39.732 64.203 4.255 1.00 33.12 102 GLU A C 1
ATOM 803 O O . GLU A 1 102 ? 38.925 63.291 4.078 1.00 33.12 102 GLU A O 1
ATOM 808 N N . ASP A 1 103 ? 41.050 64.062 4.119 1.00 32.62 103 ASP A N 1
ATOM 809 C CA . ASP A 1 103 ? 41.881 62.892 3.825 1.00 32.62 103 ASP A CA 1
ATOM 810 C C . ASP A 1 103 ? 41.501 61.563 4.504 1.00 32.62 103 ASP A C 1
ATOM 812 O O . ASP A 1 103 ? 41.402 61.494 5.729 1.00 32.62 103 ASP A O 1
ATOM 816 N N . SER A 1 104 ? 41.475 60.464 3.727 1.00 34.25 104 SER A N 1
ATOM 817 C CA . SER A 1 104 ? 42.134 59.180 4.077 1.00 34.25 104 SER A CA 1
ATOM 818 C C . SER A 1 104 ? 41.909 58.051 3.044 1.00 34.25 104 SER A C 1
ATOM 820 O O . SER A 1 104 ? 40.960 58.101 2.258 1.00 34.25 104 SER A O 1
ATOM 822 N N . PRO A 1 105 ? 42.801 57.035 2.986 1.00 43.91 105 PRO A N 1
ATOM 823 C CA . PRO A 1 105 ? 43.186 56.377 1.736 1.00 43.91 105 PRO A CA 1
ATOM 824 C C . PRO A 1 105 ? 42.455 55.059 1.405 1.00 43.91 105 PRO A C 1
ATOM 826 O O . PRO A 1 105 ? 41.831 54.413 2.238 1.00 43.91 105 PRO A O 1
ATOM 829 N N . ALA A 1 106 ? 42.641 54.638 0.147 1.00 36.28 106 ALA A N 1
ATOM 830 C CA . ALA A 1 106 ? 42.547 53.265 -0.367 1.00 36.28 106 ALA A CA 1
ATOM 831 C C . ALA A 1 106 ? 41.180 52.545 -0.292 1.00 36.28 106 ALA A C 1
ATOM 833 O O . ALA A 1 106 ? 40.968 51.603 0.468 1.00 36.28 106 ALA A O 1
ATOM 834 N N . ARG A 1 107 ? 40.289 52.862 -1.243 1.00 38.19 107 ARG A N 1
ATOM 835 C CA . ARG A 1 107 ? 39.246 51.919 -1.681 1.00 38.19 107 ARG A CA 1
ATOM 836 C C . ARG A 1 107 ? 39.871 50.822 -2.545 1.00 38.19 107 ARG A C 1
ATOM 838 O O . ARG A 1 107 ? 40.070 51.004 -3.746 1.00 38.19 107 ARG A O 1
ATOM 845 N N . ALA A 1 108 ? 40.137 49.668 -1.939 1.00 39.88 108 ALA A N 1
ATOM 846 C CA . ALA A 1 108 ? 40.314 48.420 -2.669 1.00 39.88 108 ALA A CA 1
ATOM 847 C C . ALA A 1 108 ? 39.053 48.166 -3.513 1.00 39.88 108 ALA A C 1
ATOM 849 O O . ALA A 1 108 ? 37.956 47.968 -2.987 1.00 39.88 108 ALA A O 1
ATOM 850 N N . ARG A 1 109 ? 39.197 48.217 -4.840 1.00 45.03 109 ARG A N 1
ATOM 851 C CA . ARG A 1 109 ? 38.157 47.776 -5.767 1.00 45.03 109 ARG A CA 1
ATOM 852 C C . ARG A 1 109 ? 38.027 46.263 -5.607 1.00 45.03 109 ARG A C 1
ATOM 854 O O . ARG A 1 109 ? 38.843 45.518 -6.139 1.00 45.03 109 ARG A O 1
ATOM 861 N N . LEU A 1 110 ? 37.014 45.814 -4.872 1.00 46.38 110 LEU A N 1
ATOM 862 C CA . LEU A 1 110 ? 36.550 44.433 -4.945 1.00 46.38 110 LEU A CA 1
ATOM 863 C C . LEU A 1 110 ? 35.980 44.230 -6.352 1.00 46.38 110 LEU A C 1
ATOM 865 O O . LEU A 1 110 ? 34.840 44.587 -6.639 1.00 46.38 110 LEU A O 1
ATOM 869 N N . GLY A 1 111 ? 36.819 43.734 -7.260 1.00 38.69 111 GLY A N 1
ATOM 870 C CA . GLY A 1 111 ? 36.367 43.238 -8.548 1.00 38.69 111 GLY A CA 1
ATOM 871 C C . GLY A 1 111 ? 35.447 42.050 -8.305 1.00 38.69 111 GLY A C 1
ATOM 872 O O . GLY A 1 111 ? 35.889 41.022 -7.800 1.00 38.69 111 GLY A O 1
ATOM 873 N N . CYS A 1 112 ? 34.166 42.190 -8.644 1.00 37.50 112 CYS A N 1
ATOM 874 C CA . CYS A 1 112 ? 33.273 41.044 -8.760 1.00 37.50 112 CYS A CA 1
ATOM 875 C C . CYS A 1 112 ? 33.885 40.073 -9.781 1.00 37.50 112 CYS A C 1
ATOM 877 O O . CYS A 1 112 ? 34.096 40.479 -10.929 1.00 37.50 112 CYS A O 1
ATOM 879 N N . PRO A 1 113 ? 34.169 38.810 -9.422 1.00 45.50 113 PRO A N 1
ATOM 880 C CA . PRO A 1 113 ? 34.574 37.832 -10.411 1.00 45.50 113 PRO A CA 1
ATOM 881 C C . PRO A 1 113 ? 33.386 37.623 -11.346 1.00 45.50 113 PRO A C 1
ATOM 883 O O . PRO A 1 113 ? 32.330 37.139 -10.938 1.00 45.50 113 PRO A O 1
ATOM 886 N N . VAL A 1 114 ? 33.541 38.027 -12.605 1.00 49.09 114 VAL A N 1
ATOM 887 C CA . VAL A 1 114 ? 32.637 37.611 -13.673 1.00 49.09 114 VAL A CA 1
ATOM 888 C C . VAL A 1 114 ? 32.826 36.105 -13.807 1.00 49.09 114 VAL A C 1
ATOM 890 O O . VAL A 1 114 ? 33.829 35.648 -14.353 1.00 49.09 114 VAL A O 1
ATOM 893 N N . TRP A 1 115 ? 31.881 35.333 -13.277 1.00 45.22 115 TRP A N 1
ATOM 894 C CA . TRP A 1 115 ? 31.801 33.897 -13.512 1.00 45.22 115 TRP A CA 1
ATOM 895 C C . TRP A 1 115 ? 31.503 33.686 -14.998 1.00 45.22 115 TRP A C 1
ATOM 897 O O . TRP A 1 115 ? 30.349 33.648 -15.422 1.00 45.22 115 TRP A O 1
ATOM 907 N N . ARG A 1 116 ? 32.548 33.597 -15.828 1.00 46.12 116 ARG A N 1
ATOM 908 C CA . ARG A 1 116 ? 32.402 33.068 -17.183 1.00 46.12 116 ARG A CA 1
ATOM 909 C C . ARG A 1 116 ? 32.098 31.586 -17.044 1.00 46.12 116 ARG A C 1
ATOM 911 O O . ARG A 1 116 ? 32.991 30.786 -16.787 1.00 46.12 116 ARG A O 1
ATOM 918 N N . SER A 1 117 ? 30.822 31.248 -17.196 1.00 54.75 117 SER A N 1
ATOM 919 C CA . SER A 1 117 ? 30.384 29.878 -17.420 1.00 54.75 117 SER A CA 1
ATOM 920 C C . SER A 1 117 ? 31.086 29.356 -18.671 1.00 54.75 117 SER A C 1
ATOM 922 O O . SER A 1 117 ? 30.766 29.751 -19.793 1.00 54.75 117 SER A O 1
ATOM 924 N N . VAL A 1 118 ? 32.087 28.500 -18.476 1.00 50.16 118 VAL A N 1
ATOM 925 C CA . VAL A 1 118 ? 32.527 27.588 -19.524 1.00 50.16 118 VAL A CA 1
ATOM 926 C C . VAL A 1 118 ? 31.441 26.525 -19.582 1.00 50.16 118 VAL A C 1
ATOM 928 O O . VAL A 1 118 ? 31.443 25.579 -18.796 1.00 50.16 118 VAL A O 1
ATOM 931 N N . VAL A 1 119 ? 30.467 26.713 -20.472 1.00 54.50 119 VAL A N 1
ATOM 932 C CA . VAL A 1 119 ? 29.520 25.649 -20.800 1.00 54.50 119 VAL A CA 1
ATOM 933 C C . VAL A 1 119 ? 30.321 24.603 -21.561 1.00 54.50 119 VAL A C 1
ATOM 935 O O . VAL A 1 119 ? 30.528 24.702 -22.767 1.00 54.50 119 VAL A O 1
ATOM 938 N N . SER A 1 120 ? 30.856 23.634 -20.823 1.00 46.94 120 SER A N 1
ATOM 939 C CA . SER A 1 120 ? 31.434 22.440 -21.415 1.00 46.94 120 SER A CA 1
ATOM 940 C C . SER A 1 120 ? 30.275 21.601 -21.942 1.00 46.94 120 SER A C 1
ATOM 942 O O . SER A 1 120 ? 29.570 20.922 -21.196 1.00 46.94 120 SER A O 1
ATOM 944 N N . THR A 1 121 ? 30.019 21.716 -23.241 1.00 55.81 121 THR A N 1
ATOM 945 C CA . THR A 1 121 ? 29.145 20.811 -23.982 1.00 55.81 121 THR A CA 1
ATOM 946 C C . THR A 1 121 ? 29.800 19.439 -23.992 1.00 55.81 121 THR A C 1
ATOM 948 O O . THR A 1 121 ? 30.684 19.181 -24.803 1.00 55.81 121 THR A O 1
ATOM 951 N N . THR A 1 122 ? 29.421 18.606 -23.023 1.00 55.91 122 THR A N 1
ATOM 952 C CA . THR A 1 122 ? 29.126 17.163 -23.103 1.00 55.91 122 THR A CA 1
ATOM 953 C C . THR A 1 122 ? 29.228 16.608 -21.683 1.00 55.91 122 THR A C 1
ATOM 955 O O . THR A 1 122 ? 30.265 16.093 -21.274 1.00 55.91 122 THR A O 1
ATOM 958 N N . SER A 1 123 ? 28.153 16.695 -20.903 1.00 48.56 123 SER A N 1
ATOM 959 C CA . SER A 1 123 ? 27.973 15.768 -19.790 1.00 48.56 123 SER A CA 1
ATOM 960 C C . SER A 1 123 ? 26.677 15.017 -20.035 1.00 48.56 123 SER A C 1
ATOM 962 O O . SER A 1 123 ? 25.578 15.562 -19.940 1.00 48.56 123 SER A O 1
ATOM 964 N N . ALA A 1 124 ? 26.805 13.746 -20.416 1.00 59.16 124 ALA A N 1
ATOM 965 C CA . ALA A 1 124 ? 25.711 12.815 -20.209 1.00 59.16 124 ALA A CA 1
ATOM 966 C C . ALA A 1 124 ? 25.298 12.971 -18.741 1.00 59.16 124 ALA A C 1
ATOM 968 O O . ALA A 1 124 ? 26.152 12.897 -17.851 1.00 59.16 124 ALA A O 1
ATOM 969 N N . THR A 1 125 ? 24.028 13.287 -18.485 1.00 56.81 125 THR A N 1
ATOM 970 C CA . THR A 1 125 ? 23.531 13.321 -17.109 1.00 56.81 125 THR A CA 1
ATOM 971 C C . THR A 1 125 ? 23.868 11.965 -16.488 1.00 56.81 125 THR A C 1
ATOM 973 O O . THR A 1 125 ? 23.526 10.948 -17.093 1.00 56.81 125 THR A O 1
ATOM 976 N N . PRO A 1 126 ? 24.591 11.909 -15.356 1.00 65.38 126 PRO A N 1
ATOM 977 C CA . PRO A 1 126 ? 24.998 10.633 -14.793 1.00 65.38 126 PRO A CA 1
ATOM 978 C C . PRO A 1 126 ? 23.745 9.816 -14.481 1.00 65.38 126 PRO A C 1
ATOM 980 O O . PRO A 1 126 ? 22.821 10.329 -13.854 1.00 65.38 126 PRO A O 1
ATOM 983 N N . ASP A 1 127 ? 23.729 8.557 -14.912 1.00 75.94 127 ASP A N 1
ATOM 984 C CA . ASP A 1 127 ? 22.596 7.621 -14.834 1.00 75.94 127 ASP A CA 1
ATOM 985 C C . ASP A 1 127 ? 21.902 7.627 -13.454 1.00 75.94 127 ASP A C 1
ATOM 987 O O . ASP A 1 127 ? 20.682 7.703 -13.332 1.00 75.94 127 ASP A O 1
ATOM 991 N N . ARG A 1 128 ? 22.694 7.748 -12.379 1.00 78.19 128 ARG A N 1
ATOM 992 C CA . ARG A 1 128 ? 22.203 7.890 -10.996 1.00 78.19 128 ARG A CA 1
ATOM 993 C C . ARG A 1 128 ? 21.289 9.099 -10.766 1.00 78.19 128 ARG A C 1
ATOM 995 O O . ARG A 1 128 ? 20.318 8.989 -10.023 1.00 78.19 128 ARG A O 1
ATOM 1002 N N . ALA A 1 129 ? 21.597 10.251 -11.361 1.00 79.12 129 ALA A N 1
ATOM 1003 C CA . ALA A 1 129 ? 20.770 11.450 -11.241 1.00 79.12 129 ALA A CA 1
ATOM 1004 C C . ALA A 1 129 ? 19.452 11.290 -12.010 1.00 79.12 129 ALA A C 1
ATOM 1006 O O . ALA A 1 129 ? 18.408 11.701 -11.508 1.00 79.12 129 ALA A O 1
ATOM 1007 N N . VAL A 1 130 ? 19.483 10.638 -13.178 1.00 77.44 130 VAL A N 1
ATOM 1008 C CA . VAL A 1 130 ? 18.276 10.316 -13.955 1.00 77.44 130 VAL A CA 1
ATOM 1009 C C . VAL A 1 130 ? 17.362 9.390 -13.151 1.00 77.44 130 VAL A C 1
ATOM 1011 O O . VAL A 1 130 ? 16.187 9.706 -12.968 1.00 77.44 130 VAL A O 1
ATOM 1014 N N . THR A 1 131 ? 17.909 8.317 -12.573 1.00 86.50 131 THR A N 1
ATOM 1015 C CA . THR A 1 131 ? 17.154 7.380 -11.729 1.00 86.50 131 THR A CA 1
ATOM 1016 C C . THR A 1 131 ? 16.576 8.061 -10.491 1.00 86.50 131 THR A C 1
ATOM 1018 O O . THR A 1 131 ? 15.394 7.899 -10.195 1.00 86.50 131 THR A O 1
ATOM 1021 N N . ALA A 1 132 ? 17.360 8.886 -9.789 1.00 90.69 132 ALA A N 1
ATOM 1022 C CA . ALA A 1 132 ? 16.877 9.606 -8.611 1.00 90.69 132 ALA A CA 1
ATOM 1023 C C . ALA A 1 132 ? 15.736 10.582 -8.948 1.00 90.69 132 ALA A C 1
ATOM 1025 O O . ALA A 1 132 ? 14.737 10.641 -8.228 1.00 90.69 132 ALA A O 1
ATOM 1026 N N . LEU A 1 133 ? 15.854 11.323 -10.055 1.00 95.06 133 LEU A N 1
ATOM 1027 C CA . LEU A 1 133 ? 14.807 12.234 -10.519 1.00 95.06 133 LEU A CA 1
ATOM 1028 C C . LEU A 1 133 ? 13.547 11.480 -10.950 1.00 95.06 133 LEU A C 1
ATOM 1030 O O . LEU A 1 133 ? 12.446 11.925 -10.626 1.00 95.06 133 LEU A O 1
ATOM 1034 N N . ALA A 1 134 ? 13.697 10.330 -11.611 1.00 95.19 134 ALA A N 1
ATOM 1035 C CA . ALA A 1 134 ? 12.578 9.474 -11.980 1.00 95.19 134 ALA A CA 1
ATOM 1036 C C . ALA A 1 134 ? 11.868 8.913 -10.736 1.00 95.19 134 ALA A C 1
ATOM 1038 O O . ALA A 1 134 ? 10.648 9.004 -10.634 1.00 95.19 134 ALA A O 1
ATOM 1039 N N . VAL A 1 135 ? 12.600 8.411 -9.737 1.00 93.00 135 VAL A N 1
ATOM 1040 C CA . VAL A 1 135 ? 11.997 7.950 -8.472 1.00 93.00 135 VAL A CA 1
ATOM 1041 C C . VAL A 1 135 ? 11.283 9.098 -7.753 1.00 93.00 135 VAL A C 1
ATOM 1043 O O . VAL A 1 135 ? 10.180 8.917 -7.235 1.00 93.00 135 VAL A O 1
ATOM 1046 N N . ALA A 1 136 ? 11.868 10.299 -7.743 1.00 95.69 136 ALA A N 1
ATOM 1047 C CA . ALA A 1 136 ? 11.214 11.475 -7.180 1.00 95.69 136 ALA A CA 1
ATOM 1048 C C . ALA A 1 136 ? 9.927 11.843 -7.943 1.00 95.69 136 ALA A C 1
ATOM 1050 O O . ALA A 1 136 ? 8.942 12.232 -7.315 1.00 95.69 136 ALA A O 1
ATOM 1051 N N . ASP A 1 137 ? 9.914 11.707 -9.272 1.00 97.81 137 ASP A N 1
ATOM 1052 C CA . ASP A 1 137 ? 8.724 11.938 -10.096 1.00 97.81 137 ASP A CA 1
ATOM 1053 C C . ASP A 1 137 ? 7.615 10.928 -9.826 1.00 97.81 137 ASP A C 1
ATOM 1055 O O . ASP A 1 137 ? 6.480 11.323 -9.556 1.00 97.81 137 ASP A O 1
ATOM 1059 N N . TRP A 1 138 ? 7.962 9.642 -9.771 1.00 97.00 138 TRP A N 1
ATOM 1060 C CA . TRP A 1 138 ? 7.038 8.580 -9.388 1.00 97.00 138 TRP A CA 1
ATOM 1061 C C . TRP A 1 138 ? 6.358 8.893 -8.052 1.00 97.00 138 TRP A C 1
ATOM 1063 O O . TRP A 1 138 ? 5.132 8.875 -7.952 1.00 97.00 138 TRP A O 1
ATOM 1073 N N . ARG A 1 139 ? 7.143 9.249 -7.025 1.00 95.88 139 ARG A N 1
ATOM 1074 C CA . ARG A 1 139 ? 6.616 9.582 -5.691 1.00 95.88 139 ARG A CA 1
ATOM 1075 C C . ARG A 1 139 ? 5.662 10.773 -5.722 1.00 95.88 139 ARG A C 1
ATOM 1077 O O . ARG A 1 139 ? 4.634 10.728 -5.053 1.00 95.88 139 ARG A O 1
ATOM 1084 N N . ARG A 1 140 ? 5.959 11.817 -6.507 1.00 97.75 140 ARG A N 1
ATOM 1085 C CA . ARG A 1 140 ? 5.050 12.965 -6.671 1.00 97.75 140 ARG A CA 1
ATOM 1086 C C . ARG A 1 140 ? 3.723 12.552 -7.301 1.00 97.75 140 ARG A C 1
ATOM 1088 O O . ARG A 1 140 ? 2.681 12.974 -6.812 1.00 97.75 140 ARG A O 1
ATOM 1095 N N . ARG A 1 141 ? 3.753 11.712 -8.340 1.00 98.44 141 ARG A N 1
ATOM 1096 C CA . ARG A 1 141 ? 2.538 11.221 -9.011 1.00 98.44 141 ARG A CA 1
ATOM 1097 C C . ARG A 1 141 ? 1.693 10.343 -8.094 1.00 98.44 141 ARG A C 1
ATOM 1099 O O . ARG A 1 141 ? 0.488 10.542 -8.026 1.00 98.44 141 ARG A O 1
ATOM 1106 N N . ILE A 1 142 ? 2.315 9.434 -7.339 1.00 98.25 142 ILE A N 1
ATOM 1107 C CA . ILE A 1 142 ? 1.603 8.615 -6.347 1.00 98.25 142 ILE A CA 1
ATOM 1108 C C . ILE A 1 142 ? 1.000 9.492 -5.244 1.00 98.25 142 ILE A C 1
ATOM 1110 O O . ILE A 1 142 ? -0.172 9.333 -4.920 1.00 98.25 142 ILE A O 1
ATOM 1114 N N . ALA A 1 143 ? 1.748 10.458 -4.707 1.00 98.12 143 ALA A N 1
ATOM 1115 C CA . ALA A 1 143 ? 1.223 11.362 -3.686 1.00 98.12 143 ALA A CA 1
ATOM 1116 C C . ALA A 1 143 ? 0.041 12.212 -4.197 1.00 98.12 143 ALA A C 1
ATOM 1118 O O . ALA A 1 143 ? -0.935 12.397 -3.468 1.00 98.12 143 ALA A O 1
ATOM 1119 N N . ALA A 1 144 ? 0.110 12.701 -5.442 1.00 98.56 144 ALA A N 1
ATOM 1120 C CA . ALA A 1 144 ? -0.987 13.422 -6.089 1.00 98.56 144 ALA A CA 1
ATOM 1121 C C . ALA A 1 144 ? -2.216 12.521 -6.282 1.00 98.56 144 ALA A C 1
ATOM 1123 O O . ALA A 1 144 ? -3.310 12.892 -5.863 1.00 98.56 144 ALA A O 1
ATOM 1124 N N . LEU A 1 145 ? -2.014 11.303 -6.793 1.00 98.69 145 LEU A N 1
ATOM 1125 C CA . LEU A 1 145 ? -3.070 10.306 -6.953 1.00 98.69 145 LEU A CA 1
ATOM 1126 C C . LEU A 1 145 ? -3.795 10.047 -5.627 1.00 98.69 145 LEU A C 1
ATOM 1128 O O . LEU A 1 145 ? -5.012 10.157 -5.559 1.00 98.69 145 LEU A O 1
ATOM 1132 N N . TYR A 1 146 ? -3.068 9.774 -4.541 1.00 98.50 146 TYR A N 1
ATOM 1133 C CA . TYR A 1 146 ? -3.694 9.547 -3.235 1.00 98.50 146 TYR A CA 1
ATOM 1134 C C . TYR A 1 146 ? -4.378 10.799 -2.664 1.00 98.50 146 TYR A C 1
ATOM 1136 O O . TYR A 1 146 ? -5.361 10.671 -1.934 1.00 98.50 146 TYR A O 1
ATOM 1144 N N . ALA A 1 147 ? -3.928 12.010 -3.010 1.00 98.31 147 ALA A N 1
ATOM 1145 C CA . ALA A 1 147 ? -4.660 13.229 -2.669 1.00 98.31 147 ALA A CA 1
ATOM 1146 C C . ALA A 1 147 ? -6.029 13.295 -3.360 1.00 98.31 147 ALA A C 1
ATOM 1148 O O . ALA A 1 147 ? -7.014 13.643 -2.708 1.00 98.31 147 ALA A O 1
ATOM 1149 N N . GLU A 1 148 ? -6.108 12.897 -4.630 1.00 98.38 148 GLU A N 1
ATOM 1150 C CA . GLU A 1 148 ? -7.374 12.780 -5.361 1.00 98.38 148 GLU A CA 1
ATOM 1151 C C . GLU A 1 148 ? -8.272 11.695 -4.754 1.00 98.38 148 GLU A C 1
ATOM 1153 O O . GLU A 1 148 ? -9.454 11.943 -4.519 1.00 98.38 148 GLU A O 1
ATOM 1158 N N . LEU A 1 149 ? -7.711 10.532 -4.397 1.00 98.12 149 LEU A N 1
ATOM 1159 C CA . LEU A 1 149 ? -8.469 9.451 -3.753 1.00 98.12 149 LEU A CA 1
ATOM 1160 C C . LEU A 1 149 ? -9.097 9.880 -2.422 1.00 98.12 149 LEU A C 1
ATOM 1162 O O . LEU A 1 149 ? -10.226 9.498 -2.125 1.00 98.12 149 LEU A O 1
ATOM 1166 N N . ARG A 1 150 ? -8.395 10.690 -1.619 1.00 97.38 150 ARG A N 1
ATOM 1167 C CA . ARG A 1 150 ? -8.941 11.231 -0.362 1.00 97.38 150 ARG A CA 1
ATOM 1168 C C .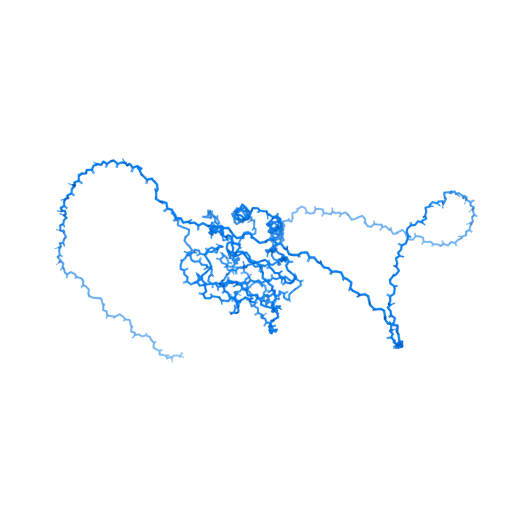 ARG A 1 150 ? -10.085 12.221 -0.587 1.00 97.38 150 ARG A C 1
ATOM 1170 O O . ARG A 1 150 ? -10.942 12.351 0.282 1.00 97.38 150 ARG A O 1
ATOM 1177 N N . ALA A 1 151 ? -10.094 12.921 -1.720 1.00 97.44 151 ALA A N 1
ATOM 1178 C CA . ALA A 1 151 ? -11.143 13.872 -2.082 1.00 97.44 151 ALA A CA 1
ATOM 1179 C C . ALA A 1 151 ? -12.326 13.222 -2.825 1.00 97.44 151 ALA A C 1
ATOM 1181 O O . ALA A 1 151 ? -13.362 13.866 -3.006 1.00 97.44 151 ALA A O 1
ATOM 1182 N N . ALA A 1 152 ? -12.184 11.970 -3.264 1.00 97.38 152 ALA A N 1
ATOM 1183 C CA . ALA A 1 152 ? -13.175 11.291 -4.083 1.00 97.38 152 ALA A CA 1
ATOM 1184 C C . ALA A 1 152 ? -14.460 10.955 -3.310 1.00 97.38 152 ALA A C 1
ATOM 1186 O O . ALA A 1 152 ? -14.437 10.508 -2.163 1.00 97.38 152 ALA A O 1
ATOM 1187 N N . THR A 1 153 ? -15.599 11.123 -3.981 1.00 96.38 153 THR A N 1
ATOM 1188 C CA . THR A 1 153 ? -16.928 10.736 -3.482 1.00 96.38 153 THR A CA 1
ATOM 1189 C C . THR A 1 153 ? -17.432 9.436 -4.111 1.00 96.38 153 THR A C 1
ATOM 1191 O O . THR A 1 153 ? -18.156 8.689 -3.458 1.00 96.38 153 THR A O 1
ATOM 1194 N N . ASP A 1 154 ? -17.011 9.137 -5.343 1.00 98.06 154 ASP A N 1
ATOM 1195 C CA . ASP A 1 154 ? -17.202 7.842 -5.998 1.00 98.06 154 ASP A CA 1
ATOM 1196 C C . ASP A 1 154 ? -15.929 6.997 -5.855 1.00 98.06 154 ASP A C 1
ATOM 1198 O O . ASP A 1 154 ? -14.952 7.166 -6.589 1.00 98.06 154 ASP A O 1
ATOM 1202 N N . LEU A 1 155 ? -15.932 6.095 -4.872 1.00 97.12 155 LEU A N 1
ATOM 1203 C CA . LEU A 1 155 ? -14.762 5.284 -4.532 1.00 97.12 155 LEU A CA 1
ATOM 1204 C C . LEU A 1 155 ? -14.470 4.187 -5.561 1.00 97.12 155 LEU A C 1
ATOM 1206 O O . LEU A 1 155 ? -13.307 3.835 -5.752 1.00 97.12 155 LEU A O 1
ATOM 1210 N N . ALA A 1 156 ? -15.489 3.678 -6.259 1.00 98.25 156 ALA A N 1
ATOM 1211 C CA . ALA A 1 156 ? -15.290 2.672 -7.297 1.00 98.25 156 ALA A CA 1
ATOM 1212 C C . ALA A 1 156 ? -14.621 3.294 -8.531 1.00 98.25 156 ALA A C 1
ATOM 1214 O O . ALA A 1 156 ? -13.658 2.735 -9.060 1.00 98.25 156 ALA A O 1
ATOM 1215 N N . ALA A 1 157 ? -15.066 4.487 -8.944 1.00 98.50 157 ALA A N 1
ATOM 1216 C CA . ALA A 1 157 ? -14.408 5.240 -10.010 1.00 98.50 157 ALA A CA 1
ATOM 1217 C C . ALA A 1 157 ? -12.983 5.672 -9.617 1.00 98.50 157 ALA A C 1
ATOM 1219 O O . ALA A 1 157 ? -12.067 5.602 -10.438 1.00 98.50 157 ALA A O 1
ATOM 1220 N N . ALA A 1 158 ? -12.776 6.073 -8.358 1.00 98.56 158 ALA A N 1
ATOM 1221 C CA . ALA A 1 158 ? -11.458 6.434 -7.838 1.00 98.56 158 ALA A CA 1
ATOM 1222 C C . ALA A 1 158 ? -10.492 5.236 -7.812 1.00 98.56 158 ALA A C 1
ATOM 1224 O O . ALA A 1 158 ? -9.327 5.367 -8.185 1.00 98.56 158 ALA A O 1
ATOM 1225 N N . HIS A 1 159 ? -10.975 4.051 -7.432 1.00 98.81 159 HIS A N 1
ATOM 1226 C CA . HIS A 1 159 ? -10.206 2.805 -7.484 1.00 98.81 159 HIS A CA 1
ATOM 1227 C C . HIS A 1 159 ? -9.796 2.432 -8.909 1.00 98.81 159 HIS A C 1
ATOM 1229 O O . HIS A 1 159 ? -8.636 2.108 -9.166 1.00 98.81 159 HIS A O 1
ATOM 1235 N N . ASP A 1 160 ? -10.720 2.551 -9.858 1.00 98.62 160 ASP A N 1
ATOM 1236 C CA . ASP A 1 160 ? -10.448 2.301 -11.269 1.00 98.62 160 ASP A CA 1
ATOM 1237 C C . ASP A 1 160 ? -9.448 3.319 -11.854 1.00 98.62 160 ASP A C 1
ATOM 1239 O O . ASP A 1 160 ? -8.542 2.947 -12.606 1.00 98.62 160 ASP A O 1
ATOM 1243 N N . HIS A 1 161 ? -9.538 4.591 -11.446 1.00 98.62 161 HIS A N 1
ATOM 1244 C CA . HIS A 1 161 ? -8.528 5.601 -11.762 1.00 98.62 161 HIS A CA 1
ATOM 1245 C C . HIS A 1 161 ? -7.154 5.237 -11.183 1.00 98.62 161 HIS A C 1
ATOM 1247 O O . HIS A 1 161 ? -6.171 5.233 -11.919 1.00 98.62 161 HIS A O 1
ATOM 1253 N N . TRP A 1 162 ? -7.083 4.853 -9.906 1.00 98.69 162 TRP A N 1
ATOM 1254 C CA . TRP A 1 162 ? -5.840 4.409 -9.272 1.00 98.69 162 TRP A CA 1
ATOM 1255 C C . TRP A 1 162 ? -5.197 3.233 -10.002 1.00 98.69 162 TRP A C 1
ATOM 1257 O O . TRP A 1 162 ? -3.991 3.258 -10.253 1.00 98.69 162 TRP A O 1
ATOM 1267 N N . ARG A 1 163 ? -5.996 2.235 -10.396 1.00 98.56 163 ARG A N 1
ATOM 1268 C CA . ARG A 1 163 ? -5.522 1.084 -11.170 1.00 98.56 163 ARG A CA 1
ATOM 1269 C C . ARG A 1 163 ? -4.912 1.529 -12.498 1.00 98.56 163 ARG A C 1
ATOM 1271 O O . ARG A 1 163 ? -3.758 1.206 -12.753 1.00 98.56 163 ARG A O 1
ATOM 1278 N N . ARG A 1 164 ? -5.640 2.318 -13.298 1.00 98.50 164 ARG A N 1
ATOM 1279 C CA . ARG A 1 164 ? -5.144 2.802 -14.600 1.00 98.50 164 ARG A CA 1
ATOM 1280 C C . ARG A 1 164 ? -3.878 3.641 -14.478 1.00 98.50 164 ARG A C 1
ATOM 1282 O O . ARG A 1 164 ? -2.950 3.447 -15.253 1.00 98.50 164 ARG A O 1
ATOM 1289 N N . THR A 1 165 ? -3.829 4.551 -13.507 1.00 98.56 165 THR A N 1
ATOM 1290 C CA . THR A 1 165 ? -2.649 5.392 -13.282 1.00 98.56 165 THR A CA 1
ATOM 1291 C C . THR A 1 165 ? -1.440 4.534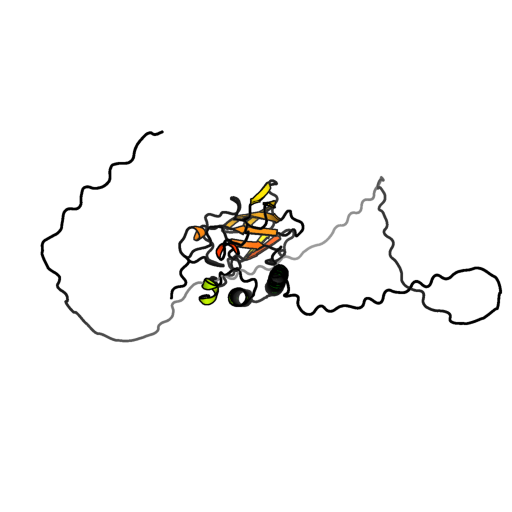 -12.924 1.00 98.56 165 THR A C 1
ATOM 1293 O O . THR A 1 165 ? -0.343 4.765 -13.426 1.00 98.56 165 THR A O 1
ATOM 1296 N N . ARG A 1 166 ? -1.620 3.501 -12.092 1.00 98.12 166 ARG A N 1
ATOM 1297 C CA . ARG A 1 166 ? -0.538 2.557 -11.791 1.00 98.12 166 ARG A CA 1
ATOM 1298 C C . ARG A 1 166 ? -0.146 1.721 -13.005 1.00 98.12 166 ARG A C 1
ATOM 1300 O O . ARG A 1 166 ? 1.048 1.566 -13.225 1.00 98.12 166 ARG A O 1
ATOM 1307 N N . ASP A 1 167 ? -1.094 1.248 -13.807 1.00 98.31 167 ASP A N 1
ATOM 1308 C CA . ASP A 1 167 ? -0.790 0.516 -15.042 1.00 98.31 167 ASP A CA 1
ATOM 1309 C C . ASP A 1 167 ? 0.053 1.366 -16.005 1.00 98.31 167 ASP A C 1
ATOM 1311 O O . ASP A 1 167 ? 1.070 0.894 -16.507 1.00 98.31 167 ASP A O 1
ATOM 1315 N N . GLU A 1 168 ? -0.292 2.643 -16.195 1.00 98.25 168 GLU A N 1
ATOM 1316 C CA . GLU A 1 168 ? 0.492 3.573 -17.019 1.00 98.25 168 GLU A CA 1
ATOM 1317 C C . GLU A 1 168 ? 1.913 3.761 -16.467 1.00 98.25 168 GLU A C 1
ATOM 1319 O O . GLU A 1 168 ? 2.896 3.715 -17.213 1.00 98.25 168 GLU A O 1
ATOM 1324 N N . LEU A 1 169 ? 2.042 3.931 -15.148 1.00 98.00 169 LEU A N 1
ATOM 1325 C CA . LEU A 1 169 ? 3.341 4.073 -14.501 1.00 98.00 169 LEU A CA 1
ATOM 1326 C C . LEU A 1 169 ? 4.200 2.810 -14.664 1.00 98.00 169 LEU A C 1
ATOM 1328 O O . LEU A 1 169 ? 5.372 2.909 -15.021 1.00 98.00 169 LEU A O 1
ATOM 1332 N N . PHE A 1 170 ? 3.626 1.626 -14.464 1.00 97.19 170 PHE A N 1
ATOM 1333 C CA . PHE A 1 170 ? 4.328 0.354 -14.643 1.00 97.19 170 PHE A CA 1
ATOM 1334 C C . PHE A 1 170 ? 4.735 0.124 -16.108 1.00 97.19 170 PHE A C 1
ATOM 1336 O O . PHE A 1 170 ? 5.867 -0.287 -16.375 1.00 97.19 170 PHE A O 1
ATOM 1343 N N . ALA A 1 171 ? 3.864 0.448 -17.064 1.00 96.62 171 ALA A N 1
ATOM 1344 C CA . ALA A 1 171 ? 4.119 0.248 -18.488 1.00 96.62 171 ALA A CA 1
ATOM 1345 C C . ALA A 1 171 ? 5.127 1.251 -19.075 1.00 96.62 171 ALA A C 1
ATOM 1347 O O . ALA A 1 171 ? 5.911 0.909 -19.966 1.00 96.62 171 ALA A O 1
ATOM 1348 N N . HIS A 1 172 ? 5.120 2.506 -18.617 1.00 95.88 172 HIS A N 1
ATOM 1349 C CA . HIS A 1 172 ? 5.770 3.602 -19.346 1.00 95.88 172 HIS A CA 1
ATOM 1350 C C . HIS A 1 172 ? 6.790 4.407 -18.535 1.00 95.88 172 HIS A C 1
ATOM 1352 O O . HIS A 1 172 ? 7.702 4.993 -19.126 1.00 95.88 172 HIS A O 1
ATOM 1358 N N . HIS A 1 173 ? 6.722 4.401 -17.205 1.00 96.62 173 HIS A N 1
ATOM 1359 C CA . HIS A 1 173 ? 7.582 5.265 -16.405 1.00 96.62 173 HIS A CA 1
ATOM 1360 C C . HIS A 1 173 ? 9.037 4.746 -16.326 1.00 96.62 173 HIS A C 1
ATOM 1362 O O . HIS A 1 173 ? 9.251 3.544 -16.160 1.00 96.62 173 HIS A O 1
ATOM 1368 N N . PRO A 1 174 ? 10.066 5.620 -16.378 1.00 94.44 174 PRO A N 1
ATOM 1369 C CA . PRO A 1 174 ? 11.473 5.206 -16.256 1.00 94.44 174 PRO A CA 1
ATOM 1370 C C . PRO A 1 174 ? 11.828 4.537 -14.920 1.00 94.44 174 PRO A C 1
ATOM 1372 O O . PRO A 1 174 ? 12.729 3.716 -14.867 1.00 94.44 174 PRO A O 1
ATOM 1375 N N . ALA A 1 175 ? 11.107 4.880 -13.852 1.00 94.25 175 ALA A N 1
ATOM 1376 C CA . ALA A 1 175 ? 11.236 4.259 -12.526 1.00 94.25 175 ALA A CA 1
ATOM 1377 C C . ALA A 1 175 ? 10.282 3.066 -12.300 1.00 94.25 175 ALA A C 1
ATOM 1379 O O . ALA A 1 175 ? 9.972 2.753 -11.152 1.00 94.25 175 ALA A O 1
ATOM 1380 N N . SER A 1 176 ? 9.756 2.457 -13.368 1.00 94.75 176 SER A N 1
ATOM 1381 C CA . SER A 1 176 ? 8.949 1.238 -13.249 1.00 94.75 176 SER A CA 1
ATOM 1382 C C . SER A 1 176 ? 9.748 0.131 -12.547 1.00 94.75 176 SER A C 1
ATOM 1384 O O . SER A 1 176 ? 10.934 -0.023 -12.843 1.00 94.75 176 SER A O 1
ATOM 1386 N N . PRO A 1 177 ? 9.130 -0.642 -11.634 1.00 93.31 177 PRO A N 1
ATOM 1387 C CA . PRO A 1 177 ? 9.792 -1.765 -10.982 1.00 93.31 177 PRO A CA 1
ATOM 1388 C C . PRO A 1 177 ? 9.774 -3.045 -11.831 1.00 93.31 177 PRO A C 1
ATOM 1390 O O . PRO A 1 177 ? 10.233 -4.074 -11.358 1.00 93.31 177 PRO A O 1
ATOM 1393 N N . LEU A 1 178 ? 9.200 -3.019 -13.040 1.00 94.06 178 LEU A N 1
ATOM 1394 C CA . LEU A 1 178 ? 9.213 -4.172 -13.936 1.00 94.06 178 LEU A CA 1
ATOM 1395 C C . LEU A 1 178 ? 10.591 -4.342 -14.575 1.00 94.06 178 LEU A C 1
ATOM 1397 O O . LEU A 1 178 ? 11.171 -3.374 -15.079 1.00 94.06 178 LEU A O 1
ATOM 1401 N N . LEU A 1 179 ? 11.055 -5.589 -14.652 1.00 91.88 179 LEU A N 1
ATOM 1402 C CA . LEU A 1 179 ? 12.191 -5.937 -15.495 1.00 91.88 179 LEU A CA 1
ATOM 1403 C C . LEU A 1 179 ? 11.877 -5.596 -16.964 1.00 91.88 179 LEU A C 1
ATOM 1405 O O . LEU A 1 179 ? 10.717 -5.692 -17.379 1.00 91.88 179 LEU A O 1
ATOM 1409 N N . PRO A 1 180 ? 12.884 -5.246 -17.789 1.00 91.19 180 PRO A N 1
ATOM 1410 C CA . PRO A 1 180 ? 12.656 -4.887 -19.189 1.00 91.19 180 PRO A CA 1
ATOM 1411 C C . PRO A 1 180 ? 11.832 -5.921 -19.971 1.00 91.19 180 PRO A C 1
ATOM 1413 O O . PRO A 1 180 ? 10.905 -5.542 -20.678 1.00 91.19 180 PRO A O 1
ATOM 1416 N N . ALA A 1 181 ? 12.110 -7.216 -19.782 1.00 90.31 181 ALA A N 1
ATOM 1417 C CA . ALA A 1 181 ? 11.381 -8.298 -20.447 1.00 90.31 181 ALA A CA 1
ATOM 1418 C C . ALA A 1 181 ? 9.913 -8.404 -19.987 1.00 90.31 181 ALA A C 1
ATOM 1420 O O . ALA A 1 181 ? 9.018 -8.583 -20.810 1.00 90.31 181 ALA A O 1
ATOM 1421 N N . ASP A 1 182 ? 9.643 -8.240 -18.689 1.00 91.81 182 ASP A N 1
ATOM 1422 C CA . ASP A 1 182 ? 8.274 -8.285 -18.157 1.00 91.81 182 ASP A CA 1
ATOM 1423 C C . ASP A 1 182 ? 7.459 -7.074 -18.605 1.00 91.81 182 ASP A C 1
ATOM 1425 O O . ASP A 1 182 ? 6.256 -7.172 -18.845 1.00 91.81 182 ASP A O 1
ATOM 1429 N N . ARG A 1 183 ? 8.123 -5.924 -18.750 1.00 92.56 183 ARG A N 1
ATOM 1430 C CA . ARG A 1 183 ? 7.517 -4.682 -19.220 1.00 92.56 183 ARG A CA 1
ATOM 1431 C C . ARG A 1 183 ? 7.044 -4.775 -20.671 1.00 92.56 183 ARG A C 1
ATOM 1433 O O . ARG A 1 183 ? 6.010 -4.198 -20.990 1.00 92.56 183 ARG A O 1
ATOM 1440 N N . GLU A 1 184 ? 7.756 -5.503 -21.530 1.00 91.62 184 GLU A N 1
ATOM 1441 C CA . GLU A 1 184 ? 7.336 -5.751 -22.919 1.00 91.62 184 GLU A CA 1
ATOM 1442 C C . GLU A 1 184 ? 6.041 -6.572 -22.999 1.00 91.62 184 GLU A C 1
ATOM 1444 O O . GLU A 1 184 ? 5.209 -6.333 -23.873 1.00 91.62 184 GLU A O 1
ATOM 1449 N N . ALA A 1 185 ? 5.846 -7.505 -22.065 1.00 91.38 185 ALA A N 1
ATOM 1450 C CA . ALA A 1 185 ? 4.668 -8.368 -21.996 1.00 91.38 185 ALA A CA 1
ATOM 1451 C C . ALA A 1 185 ? 3.585 -7.852 -21.022 1.00 91.38 185 ALA A C 1
ATOM 1453 O O . ALA A 1 185 ? 2.586 -8.533 -20.777 1.00 91.38 185 ALA A O 1
ATOM 1454 N N . PHE A 1 186 ? 3.762 -6.661 -20.445 1.00 95.00 186 PHE A N 1
ATOM 1455 C CA . PHE A 1 186 ? 2.879 -6.132 -19.412 1.00 95.00 186 PHE A CA 1
ATOM 1456 C C . PHE A 1 186 ? 1.531 -5.678 -19.985 1.00 95.00 186 PHE A C 1
ATOM 1458 O O . PHE A 1 186 ? 1.452 -4.759 -20.797 1.00 95.00 186 PHE A O 1
ATOM 1465 N N . THR A 1 187 ? 0.447 -6.280 -19.495 1.00 93.69 187 THR A N 1
ATOM 1466 C CA . THR A 1 187 ? -0.932 -5.953 -19.902 1.00 93.69 187 THR A CA 1
ATOM 1467 C C . THR A 1 187 ? -1.745 -5.253 -18.811 1.00 93.69 187 THR A C 1
ATOM 1469 O O . THR A 1 187 ? -2.942 -5.038 -18.990 1.00 93.69 187 THR A O 1
ATOM 1472 N N . GLY A 1 188 ? -1.133 -4.949 -17.664 1.00 95.50 188 GLY A N 1
ATOM 1473 C CA . GLY A 1 188 ? -1.802 -4.365 -16.500 1.00 95.50 188 GLY A CA 1
ATOM 1474 C C . GLY A 1 188 ? -1.641 -5.189 -15.221 1.00 95.50 188 GLY A C 1
ATOM 1475 O O . GLY A 1 188 ? -1.446 -6.408 -15.239 1.00 95.50 188 GLY A O 1
ATOM 1476 N N . LEU A 1 189 ? -1.746 -4.507 -14.085 1.00 96.44 189 LEU A N 1
ATOM 1477 C CA . LEU A 1 189 ? -1.723 -5.094 -12.755 1.00 96.44 189 LEU A CA 1
ATOM 1478 C C . LEU A 1 189 ? -3.005 -5.889 -12.494 1.00 96.44 189 LEU A C 1
ATOM 1480 O O . LEU A 1 189 ? -4.125 -5.469 -12.796 1.00 96.44 189 LEU A O 1
ATOM 1484 N N . ARG A 1 190 ? -2.859 -7.045 -11.842 1.00 95.75 190 ARG A N 1
ATOM 1485 C CA . ARG A 1 190 ? -3.994 -7.901 -11.476 1.00 95.75 190 ARG A CA 1
ATOM 1486 C C . ARG A 1 190 ? -4.649 -7.389 -10.195 1.00 95.75 190 ARG A C 1
ATOM 1488 O O . ARG A 1 190 ? -4.365 -7.883 -9.112 1.00 95.75 190 ARG A O 1
ATOM 1495 N N . VAL A 1 191 ? -5.540 -6.412 -10.308 1.00 97.81 191 VAL A N 1
ATOM 1496 C CA . VAL A 1 191 ? -6.281 -5.845 -9.166 1.00 97.81 191 VAL A CA 1
ATOM 1497 C C . VAL A 1 191 ? -7.738 -6.307 -9.198 1.00 97.81 191 VAL A C 1
ATOM 1499 O O . VAL A 1 191 ? -8.388 -6.271 -10.245 1.00 97.81 191 VAL A O 1
ATOM 1502 N N . LYS A 1 192 ? -8.260 -6.761 -8.054 1.00 98.25 192 LYS A N 1
ATOM 1503 C CA . LYS A 1 192 ? -9.673 -7.148 -7.913 1.00 98.25 192 LYS A CA 1
ATOM 1504 C C . LYS A 1 192 ? -10.606 -5.924 -7.952 1.00 98.25 192 LYS A C 1
ATOM 1506 O O . LYS A 1 192 ? -10.166 -4.839 -7.580 1.00 98.25 192 LYS A O 1
ATOM 1511 N N . PRO A 1 193 ? -11.870 -6.073 -8.401 1.00 98.12 193 PRO A N 1
ATOM 1512 C CA . PRO A 1 193 ? -12.842 -4.980 -8.388 1.00 98.12 193 PRO A CA 1
ATOM 1513 C C . PRO A 1 193 ? -13.033 -4.383 -6.993 1.00 98.12 193 PRO A C 1
ATOM 1515 O O . PRO A 1 193 ? -12.882 -5.091 -5.998 1.00 98.12 193 PRO A O 1
ATOM 1518 N N . TYR A 1 194 ? -13.394 -3.101 -6.946 1.00 98.75 194 TYR A N 1
ATOM 1519 C CA . TYR A 1 194 ? -13.671 -2.403 -5.696 1.00 98.75 194 TYR A CA 1
ATOM 1520 C C . TYR A 1 194 ? -14.850 -3.034 -4.945 1.00 98.75 194 TYR A C 1
ATOM 1522 O O . TYR A 1 194 ? -15.924 -3.229 -5.517 1.00 98.75 194 TYR A O 1
ATOM 1530 N N . ASP A 1 195 ? -14.657 -3.293 -3.656 1.00 98.62 195 ASP A N 1
ATOM 1531 C CA . ASP A 1 195 ? -15.684 -3.725 -2.716 1.00 98.62 195 ASP A CA 1
ATOM 1532 C C . ASP A 1 195 ? -15.704 -2.771 -1.504 1.00 98.62 195 ASP A C 1
ATOM 1534 O O . ASP A 1 195 ? -14.749 -2.745 -0.716 1.00 98.62 195 ASP A O 1
ATOM 1538 N N . PRO A 1 196 ? -16.782 -1.985 -1.315 1.00 98.00 196 PRO A N 1
ATOM 1539 C CA . PRO A 1 196 ? -16.875 -1.031 -0.213 1.00 98.00 196 PRO A CA 1
ATOM 1540 C C . PRO A 1 196 ? -16.883 -1.693 1.172 1.00 98.00 196 PRO A C 1
ATOM 1542 O O . PRO A 1 196 ? -16.602 -1.010 2.155 1.00 98.00 196 PRO A O 1
ATOM 1545 N N . ALA A 1 197 ? -17.168 -2.998 1.278 1.00 98.38 197 ALA A N 1
ATOM 1546 C CA . ALA A 1 197 ? -17.113 -3.721 2.550 1.00 98.38 197 ALA A CA 1
ATOM 1547 C C . ALA A 1 197 ? -15.681 -3.867 3.097 1.00 98.38 197 ALA A C 1
ATOM 1549 O O . ALA A 1 197 ? -15.506 -4.155 4.278 1.00 98.38 197 ALA A O 1
ATOM 1550 N N . TRP A 1 198 ? -14.665 -3.643 2.256 1.00 98.62 198 TRP A N 1
ATOM 1551 C CA . TRP A 1 198 ? -13.244 -3.761 2.600 1.00 98.62 198 TRP A CA 1
ATOM 1552 C C . TRP A 1 198 ? -12.553 -2.417 2.862 1.00 98.62 198 TRP A C 1
ATOM 1554 O O . TRP A 1 198 ? -11.323 -2.308 2.801 1.00 98.62 198 TRP A O 1
ATOM 1564 N N . ARG A 1 199 ? -13.346 -1.388 3.171 1.00 98.12 199 ARG A N 1
ATOM 1565 C CA . ARG A 1 199 ? -12.874 -0.075 3.603 1.00 98.12 199 ARG A CA 1
ATOM 1566 C C . ARG A 1 199 ? -13.237 0.158 5.063 1.00 98.12 199 ARG A C 1
ATOM 1568 O O . ARG A 1 199 ? -14.410 0.157 5.425 1.00 98.12 199 ARG A O 1
ATOM 1575 N N . PHE A 1 200 ? -12.230 0.449 5.876 1.00 98.00 200 PHE A N 1
ATOM 1576 C CA . PHE A 1 200 ? -12.376 0.613 7.317 1.00 98.00 200 PHE A CA 1
ATOM 1577 C C . PHE A 1 200 ? -11.795 1.941 7.791 1.00 98.00 200 PHE A C 1
ATOM 1579 O O . PHE A 1 200 ? -10.816 2.449 7.243 1.00 98.00 200 PHE A O 1
ATOM 1586 N N . GLU A 1 201 ? -12.397 2.486 8.842 1.00 97.88 201 GLU A N 1
ATOM 1587 C CA . GLU A 1 201 ? -11.802 3.529 9.668 1.00 97.88 201 GLU A CA 1
ATOM 1588 C C . GLU A 1 201 ? -11.469 2.903 11.022 1.00 97.88 201 GLU A C 1
ATOM 1590 O O . GLU A 1 201 ? -12.369 2.435 11.722 1.00 97.88 201 GLU A O 1
ATOM 1595 N N . CYS A 1 202 ? -10.186 2.869 11.378 1.00 97.94 202 CYS A N 1
ATOM 1596 C CA . CYS A 1 202 ? -9.711 2.184 12.576 1.00 97.94 202 CYS A CA 1
ATOM 1597 C C . CYS A 1 202 ? -8.951 3.145 13.486 1.00 97.94 202 CYS A C 1
ATOM 1599 O O . CYS A 1 202 ? -8.027 3.823 13.042 1.00 97.94 202 CYS A O 1
ATOM 1601 N N . VAL A 1 203 ? -9.313 3.182 14.767 1.00 98.19 203 VAL A N 1
ATOM 1602 C CA . VAL A 1 203 ? -8.592 3.950 15.794 1.00 98.19 203 VAL A CA 1
ATOM 1603 C C . VAL A 1 203 ? -7.323 3.200 16.185 1.00 98.19 203 VAL A C 1
ATOM 1605 O O . VAL A 1 203 ? -7.389 2.007 16.479 1.00 98.19 203 VAL A O 1
ATOM 1608 N N . ILE A 1 204 ? -6.186 3.898 16.203 1.00 98.12 204 ILE A N 1
ATOM 1609 C CA . ILE A 1 204 ? -4.926 3.358 16.720 1.00 98.12 204 ILE A CA 1
ATOM 1610 C C . ILE A 1 204 ? -5.048 3.247 18.240 1.00 98.12 204 ILE A C 1
ATOM 1612 O O . ILE A 1 204 ? -5.294 4.237 18.929 1.00 98.12 204 ILE A O 1
ATOM 1616 N N . GLN A 1 205 ? -4.878 2.034 18.747 1.00 97.88 205 GLN A N 1
ATOM 1617 C CA . GLN A 1 205 ? -4.870 1.713 20.166 1.00 97.88 205 GLN A CA 1
ATOM 1618 C C . GLN A 1 205 ? -3.435 1.553 20.657 1.00 97.88 205 GLN A C 1
ATOM 1620 O O . GLN A 1 205 ? -2.556 1.124 19.902 1.00 97.88 205 GLN A O 1
ATOM 1625 N N . ASP A 1 206 ? -3.216 1.858 21.933 1.00 97.38 206 ASP A N 1
ATOM 1626 C CA . ASP A 1 206 ? -1.929 1.624 22.575 1.00 97.38 206 ASP A CA 1
ATOM 1627 C C . ASP A 1 206 ? -1.553 0.140 22.499 1.00 97.38 206 ASP A C 1
ATOM 1629 O O . ASP A 1 206 ? -2.371 -0.756 22.716 1.00 97.38 206 ASP A O 1
ATOM 1633 N N . ALA A 1 207 ? -0.282 -0.114 22.210 1.00 96.31 207 ALA A N 1
ATOM 1634 C CA . ALA A 1 207 ? 0.308 -1.441 22.208 1.00 96.31 207 ALA A CA 1
ATOM 1635 C C . ALA A 1 207 ? 1.697 -1.372 22.841 1.00 96.31 207 ALA A C 1
ATOM 1637 O O . ALA A 1 207 ? 2.331 -0.317 22.850 1.00 96.31 207 ALA A O 1
ATOM 1638 N N . GLU A 1 208 ? 2.197 -2.508 23.329 1.00 95.69 208 GLU A N 1
ATOM 1639 C CA . GLU A 1 208 ? 3.548 -2.580 23.892 1.00 95.69 208 GLU A CA 1
ATOM 1640 C C . GLU A 1 208 ? 4.578 -2.023 22.884 1.00 95.69 208 GLU A C 1
ATOM 1642 O O . GLU A 1 208 ? 4.548 -2.416 21.709 1.00 95.69 208 GLU A O 1
ATOM 1647 N N . PRO A 1 209 ? 5.496 -1.130 23.276 1.00 95.50 209 PRO A N 1
ATOM 1648 C CA . PRO A 1 209 ? 6.512 -0.632 22.364 1.00 95.50 209 PRO A CA 1
ATOM 1649 C C . PRO A 1 209 ? 7.327 -1.775 21.757 1.00 95.50 209 PRO A C 1
ATOM 1651 O O . PRO A 1 209 ? 7.779 -2.696 22.435 1.00 95.50 209 PRO A O 1
ATOM 1654 N N . ARG A 1 210 ? 7.526 -1.723 20.443 1.00 96.69 210 ARG A N 1
ATOM 1655 C CA . ARG A 1 210 ? 8.352 -2.693 19.724 1.00 96.69 210 ARG A CA 1
ATOM 1656 C C . ARG A 1 210 ? 9.156 -1.970 18.665 1.00 96.69 210 ARG A C 1
ATOM 1658 O O . ARG A 1 210 ? 8.617 -1.139 17.942 1.00 96.69 210 ARG A O 1
ATOM 1665 N N . ARG A 1 211 ? 10.428 -2.331 18.543 1.00 96.38 211 ARG A N 1
ATOM 1666 C CA . ARG A 1 211 ? 11.289 -1.905 17.445 1.00 96.38 211 ARG A CA 1
ATOM 1667 C C . ARG A 1 211 ? 11.677 -3.119 16.620 1.00 96.38 211 ARG A C 1
ATOM 1669 O O . ARG A 1 211 ? 11.997 -4.166 17.181 1.00 96.38 211 ARG A O 1
ATOM 1676 N N . ILE A 1 212 ? 11.621 -2.974 15.305 1.00 94.69 212 ILE A N 1
ATOM 1677 C CA . ILE A 1 212 ? 12.134 -3.960 14.361 1.00 94.69 212 ILE A CA 1
ATOM 1678 C C . ILE A 1 212 ? 13.146 -3.285 13.449 1.00 94.69 212 ILE A C 1
ATOM 1680 O O . ILE A 1 212 ? 13.020 -2.108 13.115 1.00 94.69 212 ILE A O 1
ATOM 1684 N N . GLU A 1 213 ? 14.153 -4.045 13.062 1.00 93.81 213 GLU A N 1
ATOM 1685 C CA . GLU A 1 213 ? 15.171 -3.629 12.114 1.00 93.81 213 GLU A CA 1
ATOM 1686 C C . GLU A 1 213 ? 15.085 -4.589 10.941 1.00 93.81 213 GLU A C 1
ATOM 1688 O O . GLU A 1 213 ? 15.248 -5.798 11.100 1.00 93.81 213 GLU A O 1
ATOM 1693 N N . VAL A 1 214 ? 14.703 -4.055 9.785 1.00 88.12 214 VAL A N 1
ATOM 1694 C CA . VAL A 1 214 ? 14.482 -4.854 8.588 1.00 88.12 214 VAL A CA 1
ATOM 1695 C C . VAL A 1 214 ? 15.683 -4.676 7.683 1.00 88.12 214 VAL A C 1
ATOM 1697 O O . VAL A 1 214 ? 15.924 -3.583 7.173 1.00 88.12 214 VAL A O 1
ATOM 1700 N N . GLU A 1 215 ? 16.446 -5.747 7.500 1.00 84.88 215 GLU A N 1
ATOM 1701 C CA . GLU A 1 215 ? 17.513 -5.772 6.511 1.00 84.88 215 GLU A CA 1
ATOM 1702 C C . GLU A 1 215 ? 16.909 -5.761 5.111 1.00 84.88 215 GLU A C 1
ATOM 1704 O O . GLU A 1 215 ? 16.003 -6.531 4.785 1.00 84.88 215 GLU A O 1
ATOM 1709 N N . THR A 1 216 ? 17.412 -4.863 4.278 1.00 77.88 216 THR A N 1
ATOM 1710 C CA . THR A 1 216 ? 16.993 -4.736 2.892 1.00 77.88 216 THR A CA 1
ATOM 1711 C C . THR A 1 216 ? 18.206 -4.768 1.972 1.00 77.88 216 THR A C 1
ATOM 1713 O O . THR A 1 216 ? 19.291 -4.328 2.350 1.00 77.88 216 THR A O 1
ATOM 1716 N N . GLY A 1 217 ? 18.024 -5.288 0.755 1.00 70.88 217 GLY A N 1
ATOM 1717 C CA . GLY A 1 217 ? 19.132 -5.501 -0.181 1.00 70.88 217 GLY A CA 1
ATOM 1718 C C . GLY A 1 217 ? 19.861 -4.218 -0.597 1.00 70.88 217 GLY A C 1
ATOM 1719 O O . GLY A 1 217 ? 21.075 -4.246 -0.777 1.00 70.88 217 GLY A O 1
ATOM 1720 N N . THR A 1 218 ? 19.146 -3.093 -0.717 1.00 74.69 218 THR A N 1
ATOM 1721 C CA . THR A 1 218 ? 19.714 -1.821 -1.204 1.00 74.69 218 THR A CA 1
ATOM 1722 C C . THR A 1 218 ? 19.732 -0.694 -0.183 1.00 74.69 218 THR A C 1
ATOM 1724 O O . THR A 1 218 ? 20.599 0.173 -0.272 1.00 74.69 218 THR A O 1
ATOM 1727 N N . ASP A 1 219 ? 18.814 -0.693 0.787 1.00 71.88 219 ASP A N 1
ATOM 1728 C CA . ASP A 1 219 ? 18.639 0.434 1.715 1.00 71.88 219 ASP A CA 1
ATOM 1729 C C . ASP A 1 219 ? 19.309 0.170 3.076 1.00 71.88 219 ASP A C 1
ATOM 1731 O O . ASP A 1 219 ? 19.203 0.975 4.002 1.00 71.88 219 ASP A O 1
ATOM 1735 N N . GLY A 1 220 ? 20.024 -0.953 3.207 1.00 85.06 220 GLY A N 1
ATOM 1736 C CA . GLY A 1 220 ? 20.624 -1.386 4.463 1.00 85.06 220 GLY A CA 1
ATOM 1737 C C . GLY A 1 220 ? 19.555 -1.742 5.494 1.00 85.06 220 GLY A C 1
ATOM 1738 O O . GLY A 1 220 ? 18.555 -2.388 5.173 1.00 85.06 220 GLY A O 1
ATOM 1739 N N . VAL A 1 221 ? 19.777 -1.336 6.744 1.00 87.94 221 VAL A N 1
ATOM 1740 C CA . VAL A 1 221 ? 18.852 -1.594 7.852 1.00 87.94 221 VAL A CA 1
ATOM 1741 C C . VAL A 1 221 ? 17.795 -0.495 7.922 1.00 87.94 221 VAL A C 1
ATOM 1743 O O . VAL A 1 221 ? 18.114 0.669 8.160 1.00 87.94 221 VAL A O 1
ATOM 1746 N N . VAL A 1 222 ? 16.527 -0.879 7.772 1.00 91.81 222 VAL A N 1
ATOM 1747 C CA . VAL A 1 222 ? 15.368 0.016 7.852 1.00 91.81 222 VAL A CA 1
ATOM 1748 C C . VAL A 1 222 ? 14.670 -0.172 9.208 1.00 91.81 222 VAL A C 1
ATOM 1750 O O . VAL A 1 222 ? 14.030 -1.206 9.428 1.00 91.81 222 VAL A O 1
ATOM 1753 N N . PRO A 1 223 ? 14.787 0.787 10.147 1.00 95.62 223 PRO A N 1
ATOM 1754 C CA . PRO A 1 223 ? 14.201 0.663 11.476 1.00 95.62 223 PRO A CA 1
ATOM 1755 C C . PRO A 1 223 ? 12.728 1.090 11.488 1.00 95.62 223 PRO A C 1
ATOM 1757 O O . PRO A 1 223 ? 12.373 2.165 11.000 1.00 95.62 223 PRO A O 1
ATOM 1760 N N . PHE A 1 224 ? 11.878 0.293 12.129 1.00 97.38 224 PHE A N 1
ATOM 1761 C CA . PHE A 1 224 ? 10.484 0.631 12.402 1.00 97.38 224 PHE A CA 1
ATOM 1762 C C . PHE A 1 224 ? 10.177 0.543 13.890 1.00 97.38 224 PHE A C 1
ATOM 1764 O O . PHE A 1 224 ? 10.659 -0.342 14.596 1.00 97.38 224 PHE A O 1
ATOM 1771 N N . GLU A 1 225 ? 9.316 1.440 14.352 1.00 98.06 225 GLU A N 1
ATOM 1772 C CA . GLU A 1 225 ? 8.814 1.466 15.721 1.00 98.06 225 GLU A CA 1
ATOM 1773 C C . GLU A 1 225 ? 7.298 1.317 15.706 1.00 98.06 225 GLU A C 1
ATOM 1775 O O . GLU A 1 225 ? 6.602 2.027 14.978 1.00 98.06 225 GLU A O 1
ATOM 1780 N N . ARG A 1 226 ? 6.778 0.380 16.496 1.00 98.31 226 ARG A N 1
ATOM 1781 C CA . ARG A 1 226 ? 5.343 0.179 16.644 1.00 98.31 226 ARG A CA 1
ATOM 1782 C C . ARG A 1 226 ? 4.748 1.370 17.382 1.00 98.31 226 ARG A C 1
ATOM 1784 O O . ARG A 1 226 ? 5.156 1.669 18.501 1.00 98.31 226 ARG A O 1
ATOM 1791 N N . LEU A 1 227 ? 3.780 2.018 16.746 1.00 97.31 227 LEU A N 1
ATOM 1792 C CA . LEU A 1 227 ? 2.997 3.100 17.338 1.00 97.31 227 LEU A CA 1
ATOM 1793 C C . LEU A 1 227 ? 1.823 2.568 18.155 1.00 97.31 227 LEU A C 1
ATOM 1795 O O . LEU A 1 227 ? 1.440 3.175 19.145 1.00 97.31 227 LEU A O 1
ATOM 1799 N N . GLY A 1 228 ? 1.250 1.454 17.714 1.00 97.94 228 GLY A N 1
ATOM 1800 C CA . GLY A 1 228 ? 0.041 0.886 18.280 1.00 97.94 228 GLY A CA 1
ATOM 1801 C C . GLY A 1 228 ? -0.482 -0.242 17.407 1.00 97.94 228 GLY A C 1
ATOM 1802 O O . GLY A 1 228 ? 0.214 -0.710 16.500 1.00 97.94 228 GLY A O 1
ATOM 1803 N N . LEU A 1 229 ? -1.720 -0.637 17.663 1.00 97.69 229 LEU A N 1
ATOM 1804 C CA . LEU A 1 229 ? -2.456 -1.608 16.862 1.00 97.69 229 LEU A CA 1
ATOM 1805 C C . LEU A 1 229 ? -3.791 -1.031 16.406 1.00 97.69 229 LEU A C 1
ATOM 1807 O O . LEU A 1 229 ? -4.321 -0.093 17.001 1.00 97.69 229 LEU A O 1
ATOM 1811 N N . VAL A 1 230 ? -4.341 -1.602 15.347 1.00 98.38 230 VAL A N 1
ATOM 1812 C CA . VAL A 1 230 ? -5.708 -1.342 14.902 1.00 98.38 230 VAL A CA 1
ATOM 1813 C C . VAL A 1 230 ? -6.467 -2.656 14.843 1.00 98.38 230 VAL A C 1
ATOM 1815 O O . VAL A 1 230 ? -5.977 -3.634 14.287 1.00 98.38 230 VAL A O 1
ATOM 1818 N N . GLU A 1 231 ? -7.683 -2.664 15.379 1.00 98.12 231 GLU A N 1
ATOM 1819 C CA . GLU A 1 231 ? -8.603 -3.792 15.245 1.00 98.12 231 GLU A CA 1
ATOM 1820 C C . GLU A 1 231 ? -9.441 -3.606 13.980 1.00 98.12 231 GLU A C 1
ATOM 1822 O O . GLU A 1 231 ? -10.265 -2.692 13.895 1.00 98.12 231 GLU A O 1
ATOM 1827 N N . VAL A 1 232 ? -9.211 -4.450 12.975 1.00 98.38 232 VAL A N 1
ATOM 1828 C CA . VAL A 1 232 ? -9.927 -4.404 11.698 1.00 98.38 232 VAL A CA 1
ATOM 1829 C C . VAL A 1 232 ? -11.066 -5.432 11.722 1.00 98.38 232 VAL A C 1
ATOM 1831 O O . VAL A 1 232 ? -10.800 -6.637 11.814 1.00 98.38 232 VAL A O 1
ATOM 1834 N N . PRO A 1 233 ? -12.340 -5.004 11.621 1.00 97.94 233 PRO A N 1
ATOM 1835 C CA . PRO A 1 233 ? -13.482 -5.914 11.655 1.00 97.94 233 PRO A CA 1
ATOM 1836 C C . PRO A 1 233 ? -13.378 -7.040 10.620 1.00 97.94 233 PRO A C 1
ATOM 1838 O O . PRO A 1 233 ? -13.201 -6.792 9.431 1.00 97.94 233 PRO A O 1
ATOM 1841 N N . GLY A 1 234 ? -13.489 -8.290 11.078 1.00 97.19 234 GLY A N 1
ATOM 1842 C CA . GLY A 1 234 ? -13.417 -9.479 10.219 1.00 97.19 234 GLY A CA 1
ATOM 1843 C C . GLY A 1 234 ? -12.011 -9.862 9.743 1.00 97.19 234 GLY A C 1
ATOM 1844 O O . GLY A 1 234 ? -11.866 -10.911 9.123 1.00 97.19 234 GLY A O 1
ATOM 1845 N N . VAL A 1 235 ? -10.985 -9.063 10.054 1.00 98.19 235 VAL A N 1
ATOM 1846 C CA . VAL A 1 235 ? -9.584 -9.332 9.688 1.00 98.19 235 VAL A CA 1
ATOM 1847 C C . VAL A 1 235 ? -8.725 -9.635 10.914 1.00 98.19 235 VAL A C 1
ATOM 1849 O O . VAL A 1 235 ? -7.927 -10.570 10.882 1.00 98.19 235 VAL A O 1
ATOM 1852 N N . GLY A 1 236 ? -8.929 -8.892 12.004 1.00 97.56 236 GLY A N 1
ATOM 1853 C CA . GLY A 1 236 ? -8.158 -8.994 13.241 1.00 97.56 236 GLY A CA 1
ATOM 1854 C C . GLY A 1 236 ? -7.243 -7.791 13.463 1.00 97.56 236 GLY A C 1
ATOM 1855 O O . GLY A 1 236 ? -7.420 -6.732 12.856 1.00 97.56 236 GLY A O 1
ATOM 1856 N N . SER A 1 237 ? -6.274 -7.966 14.356 1.00 97.75 237 SER A N 1
ATOM 1857 C CA . SER A 1 237 ? -5.338 -6.915 14.750 1.00 97.75 237 SER A CA 1
ATOM 1858 C C . SER A 1 237 ? -4.220 -6.739 13.720 1.00 97.75 237 SER A C 1
ATOM 1860 O O . SER A 1 237 ? -3.700 -7.727 13.200 1.00 97.75 237 SER A O 1
ATOM 1862 N N . LEU A 1 238 ? -3.827 -5.495 13.444 1.00 98.56 238 LEU A N 1
ATOM 1863 C CA . LEU A 1 238 ? -2.636 -5.157 12.660 1.00 98.56 238 LEU A CA 1
ATOM 1864 C C . LEU A 1 238 ? -1.787 -4.140 13.427 1.00 98.56 238 LEU A C 1
ATOM 1866 O O . LEU A 1 238 ? -2.311 -3.118 13.878 1.00 98.56 238 LEU A O 1
ATOM 1870 N N . ASP A 1 239 ? -0.475 -4.367 13.526 1.00 98.50 239 ASP A N 1
ATOM 1871 C CA . ASP A 1 239 ? 0.426 -3.348 14.069 1.00 98.50 239 ASP A CA 1
ATOM 1872 C C . ASP A 1 239 ? 0.540 -2.166 13.086 1.00 98.50 239 ASP A C 1
ATOM 1874 O O . ASP A 1 239 ? 0.666 -2.342 11.865 1.00 98.50 239 ASP A O 1
ATOM 1878 N N . VAL A 1 240 ? 0.551 -0.949 13.635 1.00 98.31 240 VAL A N 1
ATOM 1879 C CA . VAL A 1 240 ? 0.832 0.292 12.906 1.00 98.31 240 VAL A CA 1
ATOM 1880 C C . VAL A 1 240 ? 2.257 0.727 13.215 1.00 98.31 240 VAL A C 1
ATOM 1882 O O . VAL A 1 240 ? 2.612 0.976 14.371 1.00 98.31 240 VAL A O 1
ATOM 1885 N N . TRP A 1 241 ? 3.079 0.846 12.176 1.00 98.38 241 TRP A N 1
ATOM 1886 C CA . TRP A 1 241 ? 4.500 1.139 12.309 1.00 98.38 241 TRP A CA 1
ATOM 1887 C C . TRP A 1 241 ? 4.824 2.568 11.886 1.00 98.38 241 TRP A C 1
ATOM 1889 O O . TRP A 1 241 ? 4.266 3.093 10.923 1.00 98.38 241 TRP A O 1
ATOM 1899 N N . ARG A 1 242 ? 5.787 3.178 12.574 1.00 97.56 242 ARG A N 1
ATOM 1900 C CA . ARG A 1 242 ? 6.490 4.385 12.144 1.00 97.56 242 ARG A CA 1
ATOM 1901 C C . ARG A 1 242 ? 7.841 3.999 11.566 1.00 97.56 242 ARG A C 1
ATOM 1903 O O . ARG A 1 242 ? 8.617 3.330 12.245 1.00 97.56 242 ARG A O 1
ATOM 1910 N N . LEU A 1 243 ? 8.165 4.487 10.373 1.00 96.81 243 LEU A N 1
ATOM 1911 C CA . LEU A 1 243 ? 9.531 4.430 9.855 1.00 96.81 243 LEU A CA 1
ATOM 1912 C C . LEU A 1 243 ? 10.431 5.360 10.688 1.00 96.81 243 LEU A C 1
ATOM 1914 O O . LEU A 1 243 ? 10.267 6.579 10.665 1.00 96.81 243 LEU A O 1
ATOM 1918 N N . ALA A 1 244 ? 11.395 4.800 11.417 1.00 96.06 244 ALA A N 1
ATOM 1919 C CA . ALA A 1 244 ? 12.304 5.527 12.308 1.00 96.06 244 ALA A CA 1
ATOM 1920 C C . ALA A 1 244 ? 13.559 6.035 11.569 1.00 96.06 244 ALA A C 1
ATOM 1922 O O . ALA A 1 244 ? 14.686 5.921 12.043 1.00 96.06 244 ALA A O 1
ATOM 1923 N N . SER A 1 245 ? 13.356 6.581 10.371 1.00 93.12 245 SER A N 1
ATOM 1924 C CA . SER A 1 245 ? 14.381 7.236 9.549 1.00 93.12 245 SER A CA 1
ATOM 1925 C C . SER A 1 245 ? 13.988 8.685 9.277 1.00 93.12 245 SER A C 1
ATOM 1927 O O . SER A 1 245 ? 12.862 9.085 9.560 1.00 93.12 245 SER A O 1
ATOM 1929 N N . TYR A 1 246 ? 14.897 9.481 8.706 1.00 92.38 246 TYR A N 1
ATOM 1930 C CA . TYR A 1 246 ? 14.690 10.922 8.496 1.00 92.38 246 TYR A CA 1
ATOM 1931 C C . TYR A 1 246 ? 13.359 11.270 7.801 1.00 92.38 246 TYR A C 1
ATOM 1933 O O . TYR A 1 246 ? 12.707 12.239 8.178 1.00 92.38 246 TYR A O 1
ATOM 1941 N N . GLY A 1 247 ? 12.934 10.465 6.820 1.00 89.56 247 GLY A N 1
ATOM 1942 C CA . GLY A 1 247 ? 11.678 10.680 6.091 1.00 89.56 247 GLY A CA 1
ATOM 1943 C C . GLY A 1 247 ? 10.402 10.384 6.888 1.00 89.56 247 GLY A C 1
ATOM 1944 O O . GLY A 1 247 ? 9.334 10.839 6.486 1.00 89.56 247 GLY A O 1
ATOM 1945 N N . GLY A 1 248 ? 10.493 9.655 8.006 1.00 95.00 248 GLY A N 1
ATOM 1946 C CA . GLY A 1 248 ? 9.332 9.237 8.788 1.00 95.00 248 GLY A CA 1
ATOM 1947 C C . GLY A 1 248 ? 8.316 8.430 7.973 1.00 95.00 248 GLY A C 1
ATOM 1948 O O . GLY A 1 248 ? 8.652 7.821 6.962 1.00 95.00 248 GLY A O 1
ATOM 1949 N N . GLY A 1 249 ? 7.056 8.460 8.404 1.00 96.25 249 GLY A N 1
ATOM 1950 C CA . GLY A 1 249 ? 5.924 7.866 7.689 1.00 96.25 249 GLY A CA 1
ATOM 1951 C C . GLY A 1 249 ? 5.275 6.699 8.429 1.00 96.25 249 GLY A C 1
ATOM 1952 O O . GLY A 1 249 ? 5.915 6.034 9.246 1.00 96.25 249 GLY A O 1
ATOM 1953 N N . LEU A 1 250 ? 3.989 6.491 8.150 1.00 97.75 250 LEU A N 1
ATOM 1954 C CA . LEU A 1 250 ? 3.224 5.345 8.621 1.00 97.75 250 LEU A CA 1
ATOM 1955 C C . LEU A 1 250 ? 3.373 4.192 7.635 1.00 97.75 250 LEU A C 1
ATOM 1957 O O . LEU A 1 250 ? 3.355 4.386 6.416 1.00 97.75 250 LEU A O 1
ATOM 1961 N N . PHE A 1 251 ? 3.486 2.993 8.185 1.00 98.12 251 PHE A N 1
ATOM 1962 C CA . PHE A 1 251 ? 3.620 1.766 7.428 1.00 98.12 251 PHE A CA 1
ATOM 1963 C C . PHE A 1 251 ? 2.716 0.690 8.025 1.00 98.12 251 PHE A C 1
ATOM 1965 O O . PHE A 1 251 ? 2.800 0.376 9.215 1.00 98.12 251 PHE A O 1
ATOM 1972 N N . VAL A 1 252 ? 1.834 0.141 7.191 1.00 98.50 252 VAL A N 1
ATOM 1973 C CA . VAL A 1 252 ? 0.924 -0.946 7.568 1.00 98.50 252 VAL A CA 1
ATOM 1974 C C . VAL A 1 252 ? 0.980 -2.012 6.473 1.00 98.50 252 VAL A C 1
ATOM 1976 O O . VAL A 1 252 ? 0.234 -1.935 5.490 1.00 98.50 252 VAL A O 1
ATOM 1979 N N . PRO A 1 253 ? 1.891 -2.991 6.590 1.00 98.19 253 PRO A N 1
ATOM 1980 C CA . PRO A 1 253 ? 1.880 -4.159 5.728 1.00 98.19 253 PRO A CA 1
ATOM 1981 C C . PRO A 1 253 ? 0.794 -5.138 6.186 1.00 98.19 253 PRO A C 1
ATOM 1983 O O . PRO A 1 253 ? 0.328 -5.084 7.323 1.00 98.19 253 PRO A O 1
ATOM 1986 N N . VAL A 1 254 ? 0.408 -6.064 5.318 1.00 98.56 254 VAL A N 1
ATOM 1987 C CA . VAL A 1 254 ? -0.451 -7.196 5.669 1.00 98.56 254 VAL A CA 1
ATOM 1988 C C . VAL A 1 254 ? -0.077 -8.411 4.831 1.00 98.56 254 VAL A C 1
ATOM 1990 O O . VAL A 1 254 ? 0.091 -8.313 3.614 1.00 98.56 254 VAL A O 1
ATOM 1993 N N . ARG A 1 255 ? 0.042 -9.574 5.469 1.00 98.50 255 ARG A N 1
ATOM 1994 C CA . ARG A 1 255 ? 0.134 -10.863 4.778 1.00 98.50 255 ARG A CA 1
ATOM 1995 C C . ARG A 1 255 ? -1.064 -11.714 5.166 1.00 98.50 255 ARG A C 1
ATOM 1997 O O . ARG A 1 255 ? -1.196 -12.087 6.325 1.00 98.50 255 ARG A O 1
ATOM 2004 N N . ASP A 1 256 ? -1.913 -12.007 4.191 1.00 98.56 256 ASP A N 1
ATOM 2005 C CA . ASP A 1 256 ? -3.169 -12.730 4.393 1.00 98.56 256 ASP A CA 1
ATOM 2006 C C . ASP A 1 256 ? -3.098 -14.187 3.914 1.00 98.56 256 ASP A C 1
ATOM 2008 O O . ASP A 1 256 ? -2.100 -14.601 3.314 1.00 98.56 256 ASP A O 1
ATOM 2012 N N . ALA A 1 257 ? -4.147 -14.976 4.155 1.00 98.00 257 ALA A N 1
ATOM 2013 C CA . ALA A 1 257 ? -4.165 -16.396 3.803 1.00 98.00 257 ALA A CA 1
ATOM 2014 C C . ALA A 1 257 ? -3.978 -16.662 2.297 1.00 98.00 257 ALA A C 1
ATOM 2016 O O . ALA A 1 257 ? -3.380 -17.677 1.927 1.00 98.00 257 ALA A O 1
ATOM 2017 N N . LEU A 1 258 ? -4.378 -15.725 1.425 1.00 97.62 258 LEU A N 1
ATOM 2018 C CA . LEU A 1 258 ? -4.187 -15.856 -0.023 1.00 97.62 258 LEU A CA 1
ATOM 2019 C C . LEU A 1 258 ? -2.719 -15.763 -0.446 1.00 97.62 258 LEU A C 1
ATOM 2021 O O . LEU A 1 258 ? -2.400 -16.127 -1.574 1.00 97.62 258 LEU A O 1
ATOM 2025 N N . SER A 1 259 ? -1.813 -15.335 0.438 1.00 96.44 259 SER A N 1
ATOM 2026 C CA . SER A 1 259 ? -0.370 -15.285 0.153 1.00 96.44 259 SER A CA 1
ATOM 2027 C C . SER A 1 259 ? 0.249 -16.670 -0.057 1.00 96.44 259 SER A C 1
ATOM 2029 O O . SER A 1 259 ? 1.371 -16.796 -0.542 1.00 96.44 259 SER A O 1
ATOM 2031 N N . ARG A 1 260 ? -0.494 -17.719 0.314 1.00 94.12 260 ARG A N 1
ATOM 2032 C CA . ARG A 1 260 ? -0.102 -19.129 0.224 1.00 94.12 260 ARG A CA 1
ATOM 2033 C C . ARG A 1 260 ? -0.821 -19.860 -0.917 1.00 94.12 260 ARG A C 1
ATOM 2035 O O . ARG A 1 260 ? -0.664 -21.070 -1.054 1.00 94.12 260 ARG A O 1
ATOM 2042 N N . VAL A 1 261 ? -1.618 -19.147 -1.718 1.00 93.94 261 VAL A N 1
ATOM 2043 C CA . VAL A 1 261 ? -2.471 -19.715 -2.772 1.00 93.94 261 VAL A CA 1
ATOM 2044 C C . VAL A 1 261 ? -1.953 -19.287 -4.154 1.00 93.94 261 VAL A C 1
ATOM 2046 O O . VAL A 1 261 ? -1.707 -18.097 -4.359 1.00 93.94 261 VAL A O 1
ATOM 2049 N N . PRO A 1 262 ? -1.812 -20.205 -5.132 1.00 91.38 262 PRO A N 1
ATOM 2050 C CA . PRO A 1 262 ? -1.486 -19.843 -6.513 1.00 91.38 262 PRO A CA 1
ATOM 2051 C C . PRO A 1 262 ? -2.484 -18.835 -7.100 1.00 91.38 262 PRO A C 1
ATOM 2053 O O . PRO A 1 262 ? -3.696 -19.002 -6.971 1.00 91.38 262 PRO A O 1
ATOM 2056 N N . GLY A 1 263 ? -1.983 -17.765 -7.724 1.00 89.50 263 GLY A N 1
ATOM 2057 C CA . GLY A 1 263 ? -2.814 -16.652 -8.208 1.00 89.50 263 GLY A CA 1
ATOM 2058 C C . GLY A 1 263 ? -3.447 -15.792 -7.099 1.00 89.50 263 GLY A C 1
ATOM 2059 O O . GLY A 1 263 ? -4.319 -14.961 -7.381 1.00 89.50 263 GLY A O 1
ATOM 2060 N N . GLY A 1 264 ? -3.043 -16.012 -5.843 1.00 95.44 264 GLY A N 1
ATOM 2061 C CA . GLY A 1 264 ? -3.469 -15.287 -4.653 1.00 95.44 264 GLY A CA 1
ATOM 2062 C C . GLY A 1 264 ? -2.732 -13.960 -4.476 1.00 95.44 264 GLY A C 1
ATOM 2063 O O . GLY A 1 264 ? -2.661 -13.152 -5.400 1.00 95.44 264 GLY A O 1
ATOM 2064 N N . THR A 1 265 ? -2.246 -13.671 -3.272 1.00 97.19 265 THR A N 1
ATOM 2065 C CA . THR A 1 265 ? -1.517 -12.426 -2.957 1.00 97.19 265 THR A CA 1
ATOM 2066 C C . THR A 1 265 ? -0.017 -12.692 -2.848 1.00 97.19 265 THR A C 1
ATOM 2068 O O . THR A 1 265 ? 0.419 -13.840 -2.849 1.00 97.19 265 THR A O 1
ATOM 2071 N N . TYR A 1 266 ? 0.809 -11.643 -2.835 1.00 95.81 266 TYR A N 1
ATOM 2072 C CA . TYR A 1 266 ? 2.260 -11.828 -2.779 1.00 95.81 266 TYR A CA 1
ATOM 2073 C C . TYR A 1 266 ? 2.686 -12.499 -1.465 1.00 95.81 266 TYR A C 1
ATOM 2075 O O . TYR A 1 266 ? 2.244 -12.098 -0.386 1.00 95.81 266 TYR A O 1
ATOM 2083 N N . GLY A 1 267 ? 3.578 -13.493 -1.549 1.00 94.44 267 GLY A N 1
ATOM 2084 C CA . GLY A 1 267 ? 4.034 -14.293 -0.403 1.00 94.44 267 GLY A CA 1
ATOM 2085 C C . GLY A 1 267 ? 4.671 -13.470 0.726 1.00 94.44 267 GLY A C 1
ATOM 2086 O O . GLY A 1 267 ? 4.560 -13.821 1.902 1.00 94.44 267 GLY A O 1
ATOM 2087 N N . GLY A 1 268 ? 5.304 -12.343 0.380 1.00 92.75 268 GLY A N 1
ATOM 2088 C CA . GLY A 1 268 ? 5.890 -11.397 1.335 1.00 92.75 268 GLY A CA 1
ATOM 2089 C C . GLY A 1 268 ? 4.887 -10.454 2.016 1.00 92.75 268 GLY A C 1
ATOM 2090 O O . GLY A 1 268 ? 5.249 -9.769 2.975 1.00 92.75 268 GLY A O 1
ATOM 2091 N N . GLY A 1 269 ? 3.635 -10.438 1.552 1.00 96.62 269 GLY A N 1
ATOM 2092 C CA . GLY A 1 269 ? 2.596 -9.498 1.965 1.00 96.62 269 GLY A CA 1
ATOM 2093 C C . GLY A 1 269 ? 2.440 -8.301 1.022 1.00 96.62 269 GLY A C 1
ATOM 2094 O O . GLY A 1 269 ? 3.191 -8.113 0.069 1.00 96.62 269 GLY A O 1
ATOM 2095 N N . ARG A 1 270 ? 1.421 -7.489 1.291 1.00 98.12 270 ARG A N 1
ATOM 2096 C CA . ARG A 1 270 ? 1.055 -6.271 0.557 1.00 98.12 270 ARG A CA 1
ATOM 2097 C C . ARG A 1 270 ? 1.081 -5.074 1.493 1.00 98.12 270 ARG A C 1
ATOM 2099 O O . ARG A 1 270 ? 1.074 -5.246 2.711 1.00 98.12 270 ARG A O 1
ATOM 2106 N N . TYR A 1 271 ? 1.075 -3.868 0.943 1.00 98.31 271 TYR A N 1
ATOM 2107 C CA . TYR A 1 271 ? 1.044 -2.638 1.733 1.00 98.31 271 TYR A CA 1
ATOM 2108 C C . TYR A 1 271 ? -0.331 -1.983 1.662 1.00 98.31 271 TYR A C 1
ATOM 2110 O O . TYR A 1 271 ? -0.857 -1.760 0.573 1.00 98.31 271 TYR A O 1
ATOM 2118 N N . LEU A 1 272 ? -0.903 -1.692 2.833 1.00 98.12 272 LEU A N 1
ATOM 2119 C CA . LEU A 1 272 ? -2.117 -0.883 2.978 1.00 98.12 272 LEU A CA 1
ATOM 2120 C C . LEU A 1 272 ? -1.767 0.602 3.058 1.00 98.12 272 LEU A C 1
ATOM 2122 O O . LEU A 1 272 ? -2.440 1.428 2.451 1.00 98.12 272 LEU A O 1
ATOM 2126 N N . LEU A 1 273 ? -0.699 0.921 3.794 1.00 97.88 273 LEU A N 1
ATOM 2127 C CA . LEU A 1 273 ? -0.138 2.262 3.930 1.00 97.88 273 LEU A CA 1
ATOM 2128 C C . LEU A 1 273 ? 1.386 2.197 3.817 1.00 97.88 273 LEU A C 1
ATOM 2130 O O . LEU A 1 273 ? 2.020 1.329 4.421 1.00 97.88 273 LEU A O 1
ATOM 2134 N N . ASP A 1 274 ? 1.950 3.146 3.077 1.00 96.94 274 ASP A N 1
ATOM 2135 C CA . ASP A 1 274 ? 3.389 3.398 2.9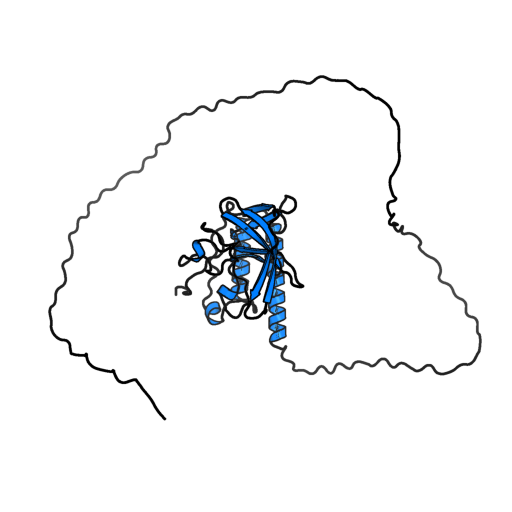35 1.00 96.94 274 ASP A CA 1
ATOM 2136 C C . ASP A 1 274 ? 3.557 4.895 2.653 1.00 96.94 274 ASP A C 1
ATOM 2138 O O . ASP A 1 274 ? 3.799 5.351 1.527 1.00 96.94 274 ASP A O 1
ATOM 2142 N N . THR A 1 275 ? 3.296 5.703 3.682 1.00 97.31 275 THR A N 1
ATOM 2143 C CA . THR A 1 275 ? 3.056 7.138 3.480 1.00 97.31 275 THR A CA 1
ATOM 2144 C C . THR A 1 275 ? 4.319 7.871 3.039 1.00 97.31 275 THR A C 1
ATOM 2146 O O . THR A 1 275 ? 4.232 8.894 2.363 1.00 97.31 275 THR A O 1
ATOM 2149 N N . VAL A 1 276 ? 5.505 7.333 3.347 1.00 95.00 276 VAL A N 1
ATOM 2150 C CA . VAL A 1 276 ? 6.784 7.878 2.864 1.00 95.00 276 VAL A CA 1
ATOM 2151 C C . VAL A 1 276 ? 6.939 7.729 1.343 1.00 95.00 276 VAL A C 1
ATOM 2153 O O . VAL A 1 276 ? 7.634 8.526 0.710 1.00 95.00 276 VAL A O 1
ATOM 2156 N N . LYS A 1 277 ? 6.251 6.753 0.731 1.00 93.94 277 LYS A N 1
ATOM 2157 C CA . LYS A 1 277 ? 6.157 6.585 -0.729 1.00 93.94 277 LYS A CA 1
ATOM 2158 C C . LYS A 1 277 ? 4.882 7.194 -1.328 1.00 93.94 277 LYS A C 1
ATOM 2160 O O . LYS A 1 277 ? 4.648 7.052 -2.526 1.00 93.94 277 LYS A O 1
ATOM 2165 N N . GLY A 1 278 ? 4.097 7.915 -0.524 1.00 96.19 278 GLY A N 1
ATOM 2166 C CA . GLY A 1 278 ? 2.904 8.651 -0.949 1.00 96.19 278 GLY A CA 1
ATOM 2167 C C . GLY A 1 278 ? 1.597 7.856 -0.899 1.00 96.19 278 GLY A C 1
ATOM 2168 O O . GLY A 1 278 ? 0.548 8.444 -1.148 1.00 96.19 278 GLY A O 1
ATOM 2169 N N . ALA A 1 279 ? 1.635 6.561 -0.562 1.00 97.31 279 ALA A N 1
ATOM 2170 C CA . ALA A 1 279 ? 0.436 5.746 -0.382 1.00 97.31 279 ALA A CA 1
ATOM 2171 C C . ALA A 1 279 ? -0.193 6.033 0.988 1.00 97.31 279 ALA A C 1
ATOM 2173 O O . ALA A 1 279 ? 0.151 5.408 1.993 1.00 97.31 279 ALA A O 1
ATOM 2174 N N . ASP A 1 280 ? -1.067 7.040 1.018 1.00 96.62 280 ASP A N 1
ATOM 2175 C CA . ASP A 1 280 ? -1.630 7.610 2.239 1.00 96.62 280 ASP A CA 1
ATOM 2176 C C . ASP A 1 280 ? -3.118 7.957 2.074 1.00 96.62 280 ASP A C 1
ATOM 2178 O O . ASP A 1 280 ? -3.481 8.813 1.267 1.00 96.62 280 ASP A O 1
ATOM 2182 N N . PHE A 1 281 ? -3.994 7.338 2.865 1.00 96.25 281 PHE A N 1
ATOM 2183 C CA . PHE A 1 281 ? -5.410 7.725 2.941 1.00 96.25 281 PHE A CA 1
ATOM 2184 C C . PHE A 1 281 ? -5.701 8.776 4.018 1.00 96.25 281 PHE A C 1
ATOM 2186 O O . PHE A 1 281 ? -6.822 9.283 4.084 1.00 96.25 281 PHE A O 1
ATOM 2193 N N . GLY A 1 282 ? -4.692 9.173 4.792 1.00 93.31 282 GLY A N 1
ATOM 2194 C CA . GLY A 1 282 ? -4.809 10.134 5.873 1.00 93.31 282 GLY A CA 1
ATOM 2195 C C . GLY A 1 282 ? -5.536 9.5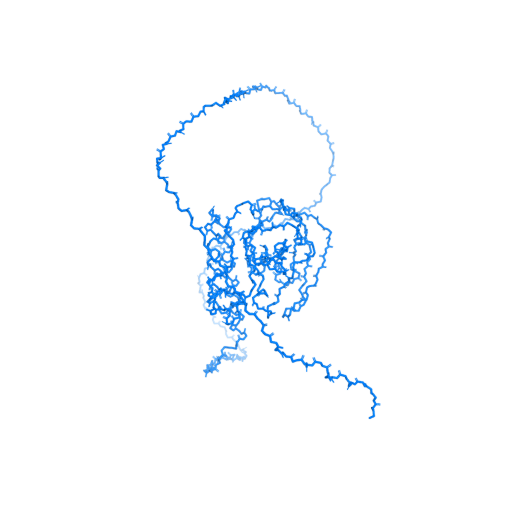79 7.098 1.00 93.31 282 GLY A C 1
ATOM 2196 O O . GLY A 1 282 ? -5.852 8.390 7.204 1.00 93.31 282 GLY A O 1
ATOM 2197 N N . GLY A 1 283 ? -5.788 10.482 8.046 1.00 93.62 283 GLY A N 1
ATOM 2198 C CA . GLY A 1 283 ? -6.588 10.173 9.223 1.00 93.62 283 GLY A CA 1
ATOM 2199 C C . GLY A 1 283 ? -8.072 10.011 8.888 1.00 93.62 283 GLY A C 1
ATOM 2200 O O . GLY A 1 283 ? -8.575 10.615 7.939 1.00 93.62 283 GLY A O 1
ATOM 2201 N N . GLY A 1 284 ? -8.769 9.203 9.683 1.00 92.38 284 GLY A N 1
ATOM 2202 C CA . GLY A 1 284 ? -10.224 9.096 9.628 1.00 92.38 284 GLY A CA 1
ATOM 2203 C C . GLY A 1 284 ? -10.934 10.274 10.304 1.00 92.38 284 GLY A C 1
ATOM 2204 O O . GLY A 1 284 ? -10.331 11.291 10.656 1.00 92.38 284 GLY A O 1
ATOM 2205 N N . ARG A 1 285 ? -12.251 10.148 10.482 1.00 93.25 285 ARG A N 1
ATOM 2206 C CA . ARG A 1 285 ? -13.093 11.156 11.143 1.00 93.25 285 ARG A CA 1
ATOM 2207 C C . ARG A 1 285 ? -12.852 11.203 12.651 1.00 93.25 285 ARG A C 1
ATOM 2209 O O . ARG A 1 285 ? -12.945 12.278 13.245 1.00 93.25 285 ARG A O 1
ATOM 2216 N N . ALA A 1 286 ? -12.575 10.060 13.274 1.00 94.25 286 ALA A N 1
ATOM 2217 C CA . ALA A 1 286 ? -12.274 9.978 14.696 1.00 94.25 286 ALA A CA 1
ATOM 2218 C C . ALA A 1 286 ? -10.823 10.413 15.001 1.00 94.25 286 ALA A C 1
ATOM 2220 O O . ALA A 1 286 ? -9.918 10.174 14.193 1.00 94.25 286 ALA A O 1
ATOM 2221 N N . PRO A 1 287 ? -10.552 11.006 16.179 1.00 94.81 287 PRO A N 1
ATOM 2222 C CA . PRO A 1 287 ? -9.187 11.270 16.622 1.00 94.81 287 PRO A CA 1
ATOM 2223 C C . PRO A 1 287 ? -8.342 9.994 16.618 1.00 94.81 287 PRO A C 1
ATOM 2225 O O . PRO A 1 287 ? -8.818 8.941 17.038 1.00 94.81 287 PRO A O 1
ATOM 2228 N N . TRP A 1 288 ? -7.089 10.104 16.170 1.00 94.56 288 TRP A N 1
ATOM 2229 C CA . TRP A 1 288 ? -6.133 8.987 16.127 1.00 94.56 288 TRP A CA 1
ATOM 2230 C C . TRP A 1 288 ? -6.588 7.795 15.275 1.00 94.56 288 TRP A C 1
ATOM 2232 O O . TRP A 1 288 ? -6.119 6.679 15.479 1.00 94.56 288 TRP A O 1
ATOM 2242 N N . SER A 1 289 ? -7.497 8.014 14.322 1.00 97.19 289 SER A N 1
ATOM 2243 C CA . SER A 1 289 ? -7.933 6.976 13.390 1.00 97.19 289 SER A CA 1
ATOM 2244 C C . SER A 1 289 ? -7.225 7.059 12.046 1.00 97.19 289 SER A C 1
ATOM 2246 O O . SER A 1 289 ? -6.808 8.133 11.613 1.00 97.19 289 SER A O 1
ATOM 2248 N N . LEU A 1 290 ? -7.119 5.913 11.381 1.00 97.00 290 LEU A N 1
ATOM 2249 C CA . LEU A 1 290 ? -6.606 5.748 10.029 1.00 97.00 290 LEU A CA 1
ATOM 2250 C C . LEU A 1 290 ? -7.693 5.169 9.136 1.00 97.00 290 LEU A C 1
ATOM 2252 O O . LEU A 1 290 ? -8.498 4.343 9.569 1.00 97.00 290 LEU A O 1
ATOM 2256 N N . VAL A 1 291 ? -7.664 5.552 7.866 1.00 98.06 291 VAL A N 1
ATOM 2257 C CA . VAL A 1 291 ? -8.428 4.862 6.831 1.00 98.06 291 VAL A CA 1
ATOM 2258 C C . VAL A 1 291 ? -7.585 3.717 6.273 1.00 98.06 291 VAL A C 1
ATOM 2260 O O . VAL A 1 291 ? -6.515 3.945 5.711 1.00 98.06 291 VAL A O 1
ATOM 2263 N N . LEU A 1 292 ? -8.093 2.491 6.387 1.00 98.38 292 LEU A N 1
ATOM 2264 C CA . LEU A 1 292 ? -7.524 1.295 5.772 1.00 98.38 292 LEU A CA 1
ATOM 2265 C C . LEU A 1 292 ? -8.475 0.784 4.692 1.00 98.38 292 LEU A C 1
ATOM 2267 O O . LEU A 1 292 ? -9.518 0.203 4.988 1.00 98.38 292 LEU A O 1
ATOM 2271 N N . ASP A 1 293 ? -8.117 1.009 3.430 1.00 98.50 293 ASP A N 1
ATOM 2272 C CA . ASP A 1 293 ? -8.883 0.527 2.283 1.00 98.50 293 ASP A CA 1
ATOM 2273 C C . ASP A 1 293 ? -8.121 -0.600 1.581 1.00 98.50 293 ASP A C 1
ATOM 2275 O O . ASP A 1 293 ? -7.189 -0.374 0.805 1.00 98.50 293 ASP A O 1
ATOM 2279 N N . PHE A 1 294 ? -8.514 -1.840 1.871 1.00 98.75 294 PHE A N 1
ATOM 2280 C CA . PHE A 1 294 ? -7.820 -3.033 1.384 1.00 98.75 294 PHE A CA 1
ATOM 2281 C C . PHE A 1 294 ? -7.958 -3.209 -0.134 1.00 98.75 294 PHE A C 1
ATOM 2283 O O . PHE A 1 294 ? -7.171 -3.941 -0.738 1.00 98.75 294 PHE A O 1
ATOM 2290 N N . ASN A 1 295 ? -8.892 -2.502 -0.782 1.00 98.81 295 ASN A N 1
ATOM 2291 C CA . ASN A 1 295 ? -9.009 -2.481 -2.241 1.00 98.81 295 ASN A CA 1
ATOM 2292 C C . ASN A 1 295 ? -7.772 -1.895 -2.930 1.00 98.81 295 ASN A C 1
ATOM 2294 O O . ASN A 1 295 ? -7.516 -2.201 -4.095 1.00 98.81 295 ASN A O 1
ATOM 2298 N N . PHE A 1 296 ? -7.004 -1.080 -2.209 1.00 98.69 296 PHE A N 1
ATOM 2299 C CA . PHE A 1 296 ? -5.785 -0.436 -2.688 1.00 98.69 296 PHE A CA 1
ATOM 2300 C C . PHE A 1 296 ? -4.516 -1.126 -2.175 1.00 98.69 296 PHE A C 1
ATOM 2302 O O . PHE A 1 296 ? -3.416 -0.653 -2.452 1.00 98.69 296 PHE A O 1
ATOM 2309 N N . ALA A 1 297 ? -4.652 -2.255 -1.464 1.00 98.56 297 ALA A N 1
ATOM 2310 C CA . ALA A 1 297 ? -3.517 -3.060 -1.037 1.00 98.56 297 ALA A CA 1
ATOM 2311 C C . ALA A 1 297 ? -2.693 -3.480 -2.261 1.00 98.56 297 ALA A C 1
ATOM 2313 O O . ALA A 1 297 ? -3.213 -4.156 -3.155 1.00 98.56 297 ALA A O 1
ATOM 2314 N N . TYR A 1 298 ? -1.422 -3.090 -2.299 1.00 98.19 298 TYR A N 1
ATOM 2315 C CA . TYR A 1 298 ? -0.563 -3.268 -3.468 1.00 98.19 298 TYR A CA 1
ATOM 2316 C C . TYR A 1 298 ? 0.685 -4.088 -3.144 1.00 98.19 298 TYR A C 1
ATOM 2318 O O . TYR A 1 298 ? 1.116 -4.157 -1.988 1.00 98.19 298 TYR A O 1
ATOM 2326 N N . ASN A 1 299 ? 1.256 -4.734 -4.163 1.00 97.12 299 ASN A N 1
ATOM 2327 C CA . ASN A 1 299 ? 2.476 -5.514 -3.984 1.00 97.12 299 ASN A CA 1
ATOM 2328 C C . ASN A 1 299 ? 3.694 -4.577 -3.866 1.00 97.12 299 ASN A C 1
ATOM 2330 O O . ASN A 1 299 ? 3.780 -3.592 -4.608 1.00 97.12 299 ASN A O 1
ATOM 2334 N N . PRO A 1 300 ? 4.657 -4.872 -2.976 1.00 94.44 300 PRO A N 1
ATOM 2335 C CA . PRO A 1 300 ? 5.926 -4.152 -2.939 1.00 94.44 300 PRO A CA 1
ATOM 2336 C C . PRO A 1 300 ? 6.673 -4.251 -4.275 1.00 94.44 300 PRO A C 1
ATOM 2338 O O . PRO A 1 300 ? 6.531 -5.238 -4.991 1.00 94.44 300 PRO A O 1
ATOM 2341 N N . SER A 1 301 ? 7.532 -3.273 -4.587 1.00 92.56 301 SER A N 1
ATOM 2342 C CA . SER A 1 301 ? 8.356 -3.299 -5.808 1.00 92.56 301 SER A CA 1
ATOM 2343 C C . SER A 1 301 ? 9.205 -4.573 -5.930 1.00 92.56 301 SER A C 1
ATOM 2345 O O . SER A 1 301 ? 9.385 -5.066 -7.037 1.00 92.56 301 SER A O 1
ATOM 2347 N N . CYS A 1 302 ? 9.646 -5.155 -4.805 1.00 90.38 302 CYS A N 1
ATOM 2348 C CA . CYS A 1 302 ? 10.405 -6.411 -4.791 1.00 90.38 302 CYS A CA 1
ATOM 2349 C C . CYS A 1 302 ? 9.627 -7.630 -5.302 1.00 90.38 302 CYS A C 1
ATOM 2351 O O . CYS A 1 302 ? 10.230 -8.650 -5.607 1.00 90.38 302 CYS A O 1
ATOM 2353 N N . ALA A 1 303 ? 8.296 -7.542 -5.401 1.00 91.75 303 ALA A N 1
ATOM 2354 C CA . ALA A 1 303 ? 7.491 -8.587 -6.022 1.00 91.75 303 ALA A CA 1
ATOM 2355 C C . ALA A 1 303 ? 7.722 -8.674 -7.543 1.00 91.75 303 ALA A C 1
ATOM 2357 O O . ALA A 1 303 ? 7.378 -9.689 -8.146 1.00 91.75 303 ALA A O 1
ATOM 2358 N N . TYR A 1 304 ? 8.274 -7.616 -8.148 1.00 92.00 304 TYR A N 1
ATOM 2359 C CA . TYR A 1 304 ? 8.514 -7.482 -9.586 1.00 92.00 304 TYR A CA 1
ATOM 2360 C C . TYR A 1 304 ? 9.996 -7.553 -9.953 1.00 92.00 304 TYR A C 1
ATOM 2362 O O . TYR A 1 304 ? 10.343 -8.133 -10.974 1.00 92.00 304 TYR A O 1
ATOM 2370 N N . ASP A 1 305 ? 10.861 -6.982 -9.117 1.00 89.00 305 ASP A N 1
ATOM 2371 C CA . ASP A 1 305 ? 12.308 -6.993 -9.315 1.00 89.00 305 ASP A CA 1
ATOM 2372 C C . ASP A 1 305 ? 13.006 -7.027 -7.948 1.00 89.00 305 ASP A C 1
ATOM 2374 O O . ASP A 1 305 ? 12.829 -6.136 -7.111 1.00 89.00 305 ASP A O 1
ATOM 2378 N N . GLU A 1 306 ? 13.802 -8.070 -7.709 1.00 83.38 306 GLU A N 1
ATOM 2379 C CA . GLU A 1 306 ? 14.528 -8.295 -6.452 1.00 83.38 306 GLU A CA 1
ATOM 2380 C C . GLU A 1 306 ? 15.561 -7.198 -6.148 1.00 83.38 306 GLU A C 1
ATOM 2382 O O . GLU A 1 306 ? 16.003 -7.070 -5.004 1.00 83.38 306 GLU A O 1
ATOM 2387 N N . ALA A 1 307 ? 15.915 -6.363 -7.133 1.00 81.56 307 ALA A N 1
ATOM 2388 C CA . ALA A 1 307 ? 16.770 -5.200 -6.929 1.00 81.56 307 ALA A CA 1
ATOM 2389 C C . ALA A 1 307 ? 16.153 -4.150 -5.985 1.00 81.56 307 ALA A C 1
ATOM 2391 O O . ALA A 1 307 ? 16.872 -3.279 -5.497 1.00 81.56 307 ALA A O 1
ATOM 2392 N N . TRP A 1 308 ? 14.847 -4.205 -5.698 1.00 80.81 308 TRP A N 1
ATOM 2393 C CA . TRP A 1 308 ? 14.192 -3.266 -4.786 1.00 80.81 308 TRP A CA 1
ATOM 2394 C C . TRP A 1 308 ? 14.175 -3.752 -3.331 1.00 80.81 308 TRP A C 1
ATOM 2396 O O . TRP A 1 308 ? 13.623 -4.799 -2.999 1.00 80.81 308 TRP A O 1
ATOM 2406 N N . ALA A 1 309 ? 14.657 -2.910 -2.417 1.00 79.00 309 ALA A N 1
ATOM 2407 C CA . ALA A 1 309 ? 14.476 -3.070 -0.975 1.00 79.00 309 ALA A CA 1
ATOM 2408 C C . ALA A 1 309 ? 13.009 -2.893 -0.545 1.00 79.00 309 ALA A C 1
ATOM 2410 O O . ALA A 1 309 ? 12.412 -1.831 -0.748 1.00 79.00 309 ALA A O 1
ATOM 2411 N N . CYS A 1 310 ? 12.412 -3.912 0.080 1.00 84.38 310 CYS A N 1
ATOM 2412 C CA . CYS A 1 310 ? 11.030 -3.856 0.564 1.00 84.38 310 CYS A CA 1
ATOM 2413 C C . CYS A 1 310 ? 10.855 -4.652 1.870 1.00 84.38 310 CYS A C 1
ATOM 2415 O O . CYS A 1 310 ? 11.108 -5.858 1.883 1.00 84.38 310 CYS A O 1
ATOM 2417 N N . PRO A 1 311 ? 10.388 -4.017 2.960 1.00 88.81 311 PRO A N 1
ATOM 2418 C CA . PRO A 1 311 ? 10.091 -4.716 4.204 1.00 88.81 311 PRO A CA 1
ATOM 2419 C C . PRO A 1 311 ? 8.969 -5.749 4.060 1.00 88.81 311 PRO A C 1
ATOM 2421 O O . PRO A 1 311 ? 7.901 -5.447 3.522 1.00 88.81 311 PRO A O 1
ATOM 2424 N N . LEU A 1 312 ? 9.186 -6.958 4.576 1.00 91.56 312 LEU A N 1
ATOM 2425 C CA . LEU A 1 312 ? 8.142 -7.983 4.670 1.00 91.56 312 LEU A CA 1
ATOM 2426 C C . LEU A 1 312 ? 7.146 -7.656 5.789 1.00 91.56 312 LEU A C 1
ATOM 2428 O O . LEU A 1 312 ? 7.486 -6.953 6.743 1.00 91.56 312 LEU A O 1
ATOM 2432 N N . ALA A 1 313 ? 5.932 -8.207 5.706 1.00 94.75 313 ALA A N 1
ATOM 2433 C CA . ALA A 1 313 ? 4.963 -8.103 6.796 1.00 94.75 313 ALA A CA 1
ATOM 2434 C C . ALA A 1 313 ? 5.498 -8.793 8.074 1.00 94.75 313 ALA A C 1
ATOM 2436 O O . ALA A 1 313 ? 5.764 -10.001 8.040 1.00 94.75 313 ALA A O 1
ATOM 2437 N N . PRO A 1 314 ? 5.648 -8.073 9.206 1.00 94.62 314 PRO A N 1
ATOM 2438 C CA . PRO A 1 314 ? 6.050 -8.677 10.475 1.00 94.62 314 PRO A CA 1
ATOM 2439 C C . PRO A 1 314 ? 4.989 -9.657 11.001 1.00 94.62 314 PRO A C 1
ATOM 2441 O O . PRO A 1 314 ? 3.832 -9.565 10.592 1.00 94.62 314 PRO A O 1
ATOM 2444 N N . PRO A 1 315 ? 5.324 -10.546 11.958 1.00 94.50 315 PRO A N 1
ATOM 2445 C CA . PRO A 1 315 ? 4.372 -11.518 12.505 1.00 94.50 315 PRO A CA 1
ATOM 2446 C C . PRO A 1 315 ? 3.053 -10.919 13.018 1.00 94.50 315 PRO A C 1
ATOM 2448 O O . PRO A 1 315 ? 2.013 -11.538 12.834 1.00 94.50 315 PRO A O 1
ATOM 2451 N N . GLY A 1 316 ? 3.077 -9.711 13.599 1.00 94.38 316 GLY A N 1
ATOM 2452 C CA . GLY A 1 316 ? 1.875 -8.998 14.065 1.00 94.38 316 GLY A CA 1
ATOM 2453 C C . GLY A 1 316 ? 0.953 -8.478 12.952 1.00 94.38 316 GLY A C 1
ATOM 2454 O O . GLY A 1 316 ? -0.141 -8.009 13.233 1.00 94.38 316 GLY A O 1
ATOM 2455 N N . ASN A 1 317 ? 1.370 -8.585 11.689 1.00 98.19 317 ASN A N 1
ATOM 2456 C CA . ASN A 1 317 ? 0.601 -8.198 10.504 1.00 98.19 317 ASN A CA 1
ATOM 2457 C C . ASN A 1 317 ? 0.350 -9.399 9.573 1.00 98.19 317 ASN A C 1
ATOM 2459 O O . ASN A 1 317 ? 0.075 -9.230 8.381 1.00 98.19 317 ASN A O 1
ATOM 2463 N N . VAL A 1 318 ? 0.482 -10.622 10.095 1.00 98.38 318 VAL A N 1
ATOM 2464 C CA . VAL A 1 318 ? 0.094 -11.852 9.401 1.00 98.38 318 VAL A CA 1
ATOM 2465 C C . VAL A 1 318 ? -1.278 -12.267 9.912 1.00 98.38 318 VAL A C 1
ATOM 2467 O O . VAL A 1 318 ? -1.448 -12.502 11.104 1.00 98.38 318 VAL A O 1
ATOM 2470 N N . VAL A 1 319 ? -2.245 -12.372 9.006 1.00 98.38 319 VAL A N 1
ATOM 2471 C CA . VAL A 1 319 ? -3.627 -12.740 9.327 1.00 98.38 319 VAL A CA 1
ATOM 2472 C C . VAL A 1 319 ? -4.004 -14.035 8.621 1.00 98.38 319 VAL A C 1
ATOM 2474 O O . VAL A 1 319 ? -3.597 -14.285 7.487 1.00 98.38 319 VAL A O 1
ATOM 2477 N N . GLU A 1 320 ? -4.797 -14.867 9.292 1.00 97.62 320 GLU A N 1
ATOM 2478 C CA . GLU A 1 320 ? -5.230 -16.168 8.759 1.00 97.62 320 GLU A CA 1
ATOM 2479 C C . GLU A 1 320 ? -6.529 -16.087 7.947 1.00 97.62 320 GLU A C 1
ATOM 2481 O O . GLU A 1 320 ? -6.986 -17.089 7.402 1.00 97.62 320 GLU A O 1
ATOM 2486 N N . VAL A 1 321 ? -7.124 -14.896 7.835 1.00 98.19 321 VAL A N 1
ATOM 2487 C CA . VAL A 1 321 ? -8.271 -14.662 6.955 1.00 98.19 321 VAL A CA 1
ATOM 2488 C C . VAL A 1 321 ? -7.819 -14.389 5.524 1.00 98.19 321 VAL A C 1
ATOM 2490 O O . VAL A 1 321 ? -6.713 -13.901 5.282 1.00 98.19 321 VAL A O 1
ATOM 2493 N N . GLU A 1 322 ? -8.691 -14.667 4.561 1.00 98.44 322 GLU A N 1
ATOM 2494 C CA . GLU A 1 322 ? -8.492 -14.246 3.176 1.00 98.44 322 GLU A CA 1
ATOM 2495 C C . GLU A 1 322 ? -8.886 -12.781 2.993 1.00 98.44 322 GLU A C 1
ATOM 2497 O O . GLU A 1 322 ? -9.926 -12.341 3.483 1.00 98.44 322 GLU A O 1
ATOM 2502 N N . ILE A 1 323 ? -8.089 -12.038 2.219 1.00 98.56 323 ILE A N 1
ATOM 2503 C CA . ILE A 1 323 ? -8.418 -10.665 1.819 1.00 98.56 323 ILE A CA 1
ATOM 2504 C C . ILE A 1 323 ? -8.721 -10.657 0.306 1.00 98.56 323 ILE A C 1
ATOM 2506 O O . ILE A 1 323 ? -7.807 -10.582 -0.533 1.00 98.56 323 ILE A O 1
ATOM 2510 N N . PRO A 1 324 ? -10.007 -10.746 -0.093 1.00 98.06 324 PRO A N 1
ATOM 2511 C CA . PRO A 1 324 ? -10.447 -11.006 -1.459 1.00 98.06 324 PRO A CA 1
ATOM 2512 C C . PRO A 1 324 ? -10.285 -9.807 -2.413 1.00 98.06 324 PRO A C 1
ATOM 2514 O O . PRO A 1 324 ? -10.523 -9.956 -3.610 1.00 98.06 324 PRO A O 1
ATOM 2517 N N . VAL A 1 325 ? -9.845 -8.653 -1.910 1.00 98.75 325 VAL A N 1
ATOM 2518 C CA . VAL A 1 325 ? -9.664 -7.401 -2.658 1.00 98.75 325 VAL A CA 1
ATOM 2519 C C . VAL A 1 325 ? -8.189 -7.034 -2.837 1.00 98.75 325 VAL A C 1
ATOM 2521 O O . VAL A 1 325 ? -7.301 -7.692 -2.286 1.00 98.75 325 VAL A O 1
ATOM 2524 N N . GLY A 1 326 ? -7.927 -5.973 -3.601 1.00 98.56 326 GLY A N 1
ATOM 2525 C CA . GLY A 1 326 ? -6.587 -5.446 -3.843 1.00 98.56 326 GLY A CA 1
ATOM 2526 C C . GLY A 1 326 ? -5.818 -6.203 -4.920 1.00 98.56 326 GLY A C 1
ATOM 2527 O O . GLY A 1 326 ? -6.374 -6.978 -5.705 1.00 98.56 326 GLY A O 1
ATOM 2528 N N . GLU A 1 327 ? -4.518 -5.943 -4.971 1.00 98.31 327 GLU A N 1
ATOM 2529 C CA . GLU A 1 327 ? -3.615 -6.530 -5.951 1.00 98.31 327 GLU A CA 1
ATOM 2530 C C . GLU A 1 327 ? -3.374 -8.017 -5.674 1.00 98.31 327 GLU A C 1
ATOM 2532 O O . GLU A 1 327 ? -3.277 -8.4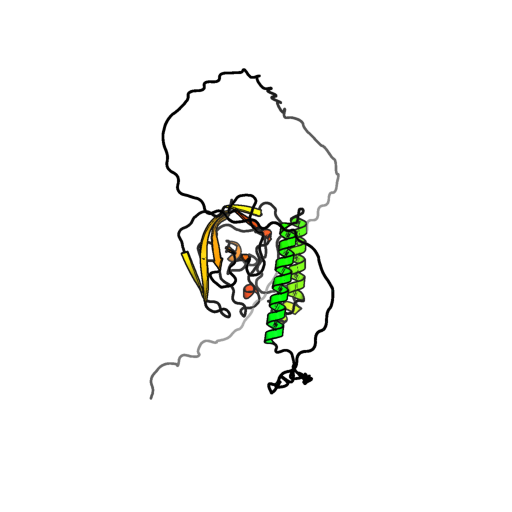57 -4.522 1.00 98.31 327 GLU A O 1
ATOM 2537 N N . ARG A 1 328 ? -3.310 -8.794 -6.752 1.00 96.81 328 ARG A N 1
ATOM 2538 C CA . ARG A 1 328 ? -2.980 -10.214 -6.787 1.00 96.81 328 ARG A CA 1
ATOM 2539 C C . ARG A 1 328 ? -1.564 -10.407 -7.296 1.00 96.81 328 ARG A C 1
ATOM 2541 O O . ARG A 1 328 ? -1.023 -9.577 -8.022 1.00 96.81 328 ARG A O 1
ATOM 2548 N N . TYR A 1 329 ? -0.986 -11.532 -6.921 1.00 91.06 329 TYR A N 1
ATOM 2549 C CA . TYR A 1 329 ? 0.313 -11.981 -7.368 1.00 91.06 329 TYR A CA 1
ATOM 2550 C C . TYR A 1 329 ? 0.108 -13.230 -8.213 1.00 91.06 329 TYR A C 1
ATOM 2552 O O . TYR A 1 329 ? -0.454 -14.223 -7.753 1.00 91.06 329 TYR A O 1
ATOM 2560 N N . GLY A 1 330 ? 0.481 -13.139 -9.485 1.00 73.94 330 GLY A N 1
ATOM 2561 C CA . GLY A 1 330 ? 0.454 -14.301 -10.358 1.00 73.94 330 GLY A CA 1
ATOM 2562 C C . GLY A 1 330 ? 1.815 -14.964 -10.404 1.00 73.94 330 GLY A C 1
ATOM 2563 O O . GLY A 1 330 ? 2.850 -14.314 -10.327 1.00 73.94 330 GLY A O 1
ATOM 2564 N N . ASP A 1 331 ? 1.764 -16.267 -10.575 1.00 51.97 331 ASP A N 1
ATOM 2565 C CA . ASP A 1 331 ? 2.823 -17.239 -10.775 1.00 51.97 331 ASP A CA 1
ATOM 2566 C C . ASP A 1 331 ? 3.600 -17.007 -12.082 1.00 51.97 331 ASP A C 1
ATOM 2568 O O . ASP A 1 331 ? 3.603 -17.862 -12.958 1.00 51.97 331 ASP A O 1
ATOM 2572 N N . GLY A 1 332 ? 4.239 -15.838 -12.237 1.00 43.62 332 GLY A N 1
ATOM 2573 C CA . GLY A 1 332 ? 5.342 -15.579 -13.181 1.00 43.62 332 GLY A CA 1
ATOM 2574 C C . GLY A 1 332 ? 5.099 -15.892 -14.664 1.00 43.62 332 GLY A C 1
ATOM 2575 O O . GLY A 1 332 ? 6.021 -15.830 -15.469 1.00 43.62 332 GLY A O 1
ATOM 2576 N N . ARG A 1 333 ? 3.877 -16.250 -15.052 1.00 37.97 333 ARG A N 1
ATOM 2577 C CA . ARG A 1 333 ? 3.476 -16.512 -16.425 1.00 37.97 333 ARG A CA 1
ATOM 2578 C C . ARG A 1 333 ? 2.350 -15.556 -16.755 1.00 37.97 333 ARG A C 1
ATOM 2580 O O . ARG A 1 333 ? 1.184 -15.734 -16.402 1.00 37.97 333 ARG A O 1
ATOM 2587 N N . LEU A 1 334 ? 2.746 -14.475 -17.404 1.00 40.31 334 LEU A N 1
ATOM 2588 C CA . LEU A 1 334 ? 1.894 -13.789 -18.356 1.00 40.31 334 LEU A CA 1
ATOM 2589 C C . LEU A 1 334 ? 1.497 -14.867 -19.373 1.00 40.31 334 LEU A C 1
ATOM 2591 O O . LEU A 1 334 ? 2.346 -15.409 -20.078 1.00 40.31 334 LEU A O 1
ATOM 2595 N N . THR A 1 335 ? 0.251 -15.325 -19.309 1.00 27.75 335 THR A N 1
ATOM 2596 C CA . THR A 1 335 ? -0.274 -16.302 -20.259 1.00 27.75 335 THR A CA 1
ATOM 2597 C C . THR A 1 335 ? -0.241 -15.651 -21.639 1.00 27.75 335 THR A C 1
ATOM 2599 O O . THR A 1 335 ? -0.849 -14.596 -21.817 1.00 27.75 335 THR A O 1
ATOM 2602 N N . LEU A 1 336 ? 0.530 -16.258 -22.545 1.00 30.75 336 LEU A N 1
ATOM 2603 C CA . LEU A 1 336 ? 0.637 -15.909 -23.965 1.00 30.75 336 LEU A CA 1
ATOM 2604 C C . LEU A 1 336 ? -0.716 -15.965 -24.679 1.00 30.75 336 LEU A C 1
ATOM 2606 O O . LEU A 1 336 ? -1.527 -16.855 -24.319 1.00 30.75 336 LEU A O 1
#

Sequence (336 aa):
MGRHRASRALANARRAADGLTADPPARRDAARRHAHRARRRRPADGCHAHRLELAPPDGDQRRRHLVRGPHAVSRHPRDRRRRADPRRVAGLLGVLATEGTEDSPARARLGCPVWRSVVSTTSATPDRAVTALAVADWRRRIAALYAELRAATDLAAAHDHWRRTRDELFAHHPASPLLPADREAFTGLRVKPYDPAWRFECVIQDAEPRRIEVETGTDGVVPFERLGLVEVPGVGSLDVWRLASYGGGLFVPVRDALSRVPGGTYGGGRYLLDTVKGADFGGGRAPWSLVLDFNFAYNPSCAYDEAWACPLAPPGNVVEVEIPVGERYGDGRLTL

pLDDT: mean 71.95, std 29.13, range [26.77, 98.81]